Protein AF-A0A3B9HD92-F1 (afdb_monomer)

Structure (mmCIF, N/CA/C/O backbone):
data_AF-A0A3B9HD92-F1
#
_entry.id   AF-A0A3B9HD92-F1
#
loop_
_atom_site.group_PDB
_atom_site.id
_atom_site.type_symbol
_atom_site.label_atom_id
_atom_site.label_alt_id
_atom_site.label_comp_id
_atom_site.label_asym_id
_atom_site.label_entity_id
_atom_site.label_seq_id
_atom_site.pdbx_PDB_ins_code
_atom_site.Cartn_x
_atom_site.Cartn_y
_atom_site.Cartn_z
_atom_site.occupancy
_atom_site.B_iso_or_equiv
_atom_site.auth_seq_id
_atom_site.auth_comp_id
_atom_site.auth_asym_id
_atom_site.auth_atom_id
_atom_site.pdbx_PDB_model_num
ATOM 1 N N . MET A 1 1 ? -6.928 -0.756 13.600 1.00 91.38 1 MET A N 1
ATOM 2 C CA . MET A 1 1 ? -7.291 -2.175 13.434 1.00 91.38 1 MET A CA 1
ATOM 3 C C . MET A 1 1 ? -7.657 -2.433 11.989 1.00 91.38 1 MET A C 1
ATOM 5 O O . MET A 1 1 ? -8.225 -1.549 11.360 1.00 91.38 1 MET A O 1
ATOM 9 N N . ALA A 1 2 ? -7.333 -3.609 11.468 1.00 93.12 2 ALA A N 1
ATOM 10 C CA . ALA A 1 2 ? -7.773 -4.028 10.146 1.00 93.12 2 ALA A CA 1
ATOM 11 C C . ALA A 1 2 ? -8.496 -5.369 10.266 1.00 93.12 2 ALA A C 1
ATOM 13 O O . ALA A 1 2 ? -8.027 -6.243 10.993 1.00 93.12 2 ALA A O 1
ATOM 14 N N . VAL A 1 3 ? -9.649 -5.496 9.616 1.00 93.00 3 VAL A N 1
ATOM 15 C CA . VAL A 1 3 ? -10.561 -6.638 9.764 1.00 93.00 3 VAL A CA 1
ATOM 16 C C . VAL A 1 3 ? -10.902 -7.232 8.403 1.00 93.00 3 VAL A C 1
ATOM 18 O O . VAL A 1 3 ? -10.881 -6.531 7.396 1.00 93.00 3 VAL A O 1
ATOM 21 N N . GLU A 1 4 ? -11.232 -8.518 8.358 1.00 90.75 4 GLU A N 1
ATOM 22 C CA . GLU A 1 4 ? -11.713 -9.174 7.138 1.00 90.75 4 GLU A CA 1
ATOM 23 C C . GLU A 1 4 ? -13.220 -8.916 7.001 1.00 90.75 4 GLU A C 1
ATOM 25 O O . GLU A 1 4 ? -14.041 -9.710 7.443 1.00 90.75 4 GLU A O 1
ATOM 30 N N . VAL A 1 5 ? -13.601 -7.764 6.434 1.00 85.50 5 VAL A N 1
ATOM 31 C CA . VAL A 1 5 ? -14.983 -7.226 6.444 1.00 85.50 5 VAL A CA 1
ATOM 32 C C . VAL A 1 5 ? -16.032 -8.203 5.873 1.00 85.50 5 VAL A C 1
ATOM 34 O O . VAL A 1 5 ? -17.216 -8.101 6.192 1.00 85.50 5 VAL A O 1
ATOM 37 N N . GLY A 1 6 ? -15.623 -9.139 5.011 1.00 79.56 6 GLY A N 1
ATOM 38 C CA . GLY A 1 6 ? -16.487 -10.187 4.456 1.00 79.56 6 GLY A CA 1
ATOM 39 C C . GLY A 1 6 ? -16.830 -11.314 5.435 1.00 79.56 6 GLY A C 1
ATOM 40 O O . GLY A 1 6 ? -17.950 -11.818 5.391 1.00 79.56 6 GLY A O 1
ATOM 41 N N . ASP A 1 7 ? -15.904 -11.644 6.334 1.00 83.06 7 ASP A N 1
ATOM 42 C CA . ASP A 1 7 ? -15.935 -12.848 7.176 1.00 83.06 7 ASP A CA 1
ATOM 43 C C . ASP A 1 7 ? -15.976 -12.518 8.679 1.00 83.06 7 ASP A C 1
ATOM 45 O O . ASP A 1 7 ? -16.027 -13.402 9.534 1.00 83.06 7 ASP A O 1
ATOM 49 N N . PHE A 1 8 ? -15.961 -11.228 9.019 1.00 84.88 8 PHE A N 1
ATOM 50 C CA . PHE A 1 8 ? -15.863 -10.733 10.383 1.00 84.88 8 PHE A CA 1
ATOM 51 C C . PHE A 1 8 ? -17.189 -10.157 10.897 1.00 84.88 8 PHE A C 1
ATOM 53 O O . PHE A 1 8 ? -17.737 -9.212 10.329 1.00 84.88 8 PHE A O 1
ATOM 60 N N . SER A 1 9 ? -17.653 -10.670 12.040 1.00 85.75 9 SER A N 1
ATOM 61 C CA . SER A 1 9 ? -18.812 -10.152 12.776 1.00 85.75 9 SER A CA 1
ATOM 62 C C . SER A 1 9 ? -18.405 -9.806 14.216 1.00 85.75 9 SER A C 1
ATOM 64 O O . SER A 1 9 ? -18.307 -10.708 15.055 1.00 85.75 9 SER A O 1
ATOM 66 N N . PRO A 1 10 ? -18.171 -8.523 14.550 1.00 87.50 10 PRO A N 1
ATOM 67 C CA . PRO A 1 10 ? -17.795 -8.138 15.905 1.00 87.50 10 PRO A CA 1
ATOM 68 C C . PRO A 1 10 ? -18.963 -8.307 16.878 1.00 87.50 10 PRO A C 1
ATOM 70 O O . PRO A 1 10 ? -20.133 -8.147 16.526 1.00 87.50 10 PRO A O 1
ATOM 73 N N . TRP A 1 11 ? -18.651 -8.511 18.158 1.00 87.19 11 TRP A N 1
ATOM 74 C CA . TRP A 1 11 ? -19.638 -8.237 19.198 1.00 87.19 11 TRP A CA 1
ATOM 75 C C . TRP A 1 11 ? -19.956 -6.735 19.225 1.00 87.19 11 TRP A C 1
ATOM 77 O O . TRP A 1 11 ? -19.055 -5.901 19.213 1.00 87.19 11 TRP A O 1
ATOM 87 N N . THR A 1 12 ? -21.239 -6.383 19.267 1.00 90.50 12 THR A N 1
ATOM 88 C CA . THR A 1 12 ? -21.683 -4.989 19.199 1.00 90.50 12 THR A CA 1
ATOM 89 C C . THR A 1 12 ? -22.910 -4.734 20.072 1.00 90.50 12 THR A C 1
ATOM 91 O O . THR A 1 12 ? -23.637 -5.661 20.444 1.00 90.50 12 THR A O 1
ATOM 94 N N . ARG A 1 13 ? -23.148 -3.458 20.389 1.00 90.38 13 ARG A N 1
ATOM 95 C CA . ARG A 1 13 ? -24.348 -2.942 21.054 1.00 90.38 13 ARG A CA 1
ATOM 96 C C . ARG A 1 13 ? -24.880 -1.714 20.303 1.00 90.38 13 ARG A C 1
ATOM 98 O O . ARG A 1 13 ? -24.106 -1.045 19.622 1.00 90.38 13 ARG A O 1
ATOM 105 N N . PRO A 1 14 ? -26.166 -1.353 20.464 1.00 92.38 14 PRO A N 1
ATOM 106 C CA . PRO A 1 14 ? -26.743 -0.179 19.801 1.00 92.38 14 PRO A CA 1
ATOM 107 C C . PRO A 1 14 ? -26.051 1.158 20.116 1.00 92.38 14 PRO A C 1
ATOM 109 O O . PRO A 1 14 ? -26.192 2.103 19.353 1.00 92.38 14 PRO A O 1
ATOM 112 N N . ASP A 1 15 ? -25.321 1.255 21.228 1.00 91.81 15 ASP A N 1
ATOM 113 C CA . ASP A 1 15 ? -24.575 2.446 21.645 1.00 91.81 15 ASP A CA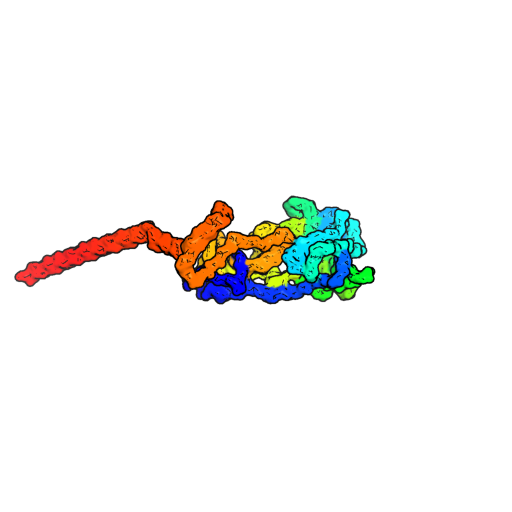 1
ATOM 114 C C . ASP A 1 15 ? -23.118 2.476 21.152 1.00 91.81 15 ASP A C 1
ATOM 116 O O . ASP A 1 15 ? -22.395 3.426 21.440 1.00 91.81 15 ASP A O 1
ATOM 120 N N . PHE A 1 16 ? -22.667 1.468 20.396 1.00 94.62 16 PHE A N 1
ATOM 121 C CA . PHE A 1 16 ? -21.302 1.436 19.849 1.00 94.62 16 PHE A CA 1
ATOM 122 C C . PHE A 1 16 ? -21.145 2.313 18.611 1.00 94.62 16 PHE A C 1
ATOM 124 O O . PHE A 1 16 ? -20.045 2.779 18.320 1.00 94.62 16 PHE A O 1
ATOM 131 N N . SER A 1 17 ? -22.229 2.553 17.880 1.00 94.38 17 SER A N 1
ATOM 132 C CA . SER A 1 17 ? -22.227 3.314 16.636 1.00 94.38 17 SER A CA 1
ATOM 133 C C . SER A 1 17 ? -23.624 3.849 16.333 1.00 94.38 17 SER A C 1
ATOM 135 O O . SER A 1 17 ? -24.625 3.291 16.769 1.00 94.38 17 SER A O 1
ATOM 137 N N . ARG A 1 18 ? -23.711 4.936 15.556 1.00 93.56 18 ARG A N 1
ATOM 138 C CA . ARG A 1 18 ? -25.006 5.549 15.191 1.00 93.56 18 ARG A CA 1
ATOM 139 C C . ARG A 1 18 ? -25.821 4.684 14.228 1.00 93.56 18 ARG A C 1
ATOM 141 O O . ARG A 1 18 ? -27.046 4.763 14.207 1.00 93.56 18 ARG A O 1
ATOM 148 N N . LYS A 1 19 ? -25.130 3.893 13.410 1.00 94.94 19 LYS A N 1
ATOM 149 C CA . LYS A 1 19 ? -25.694 2.905 12.484 1.00 94.94 19 LYS A CA 1
ATOM 150 C C . LYS A 1 19 ? -25.380 1.497 12.998 1.00 94.94 19 LYS A C 1
ATOM 152 O O . LYS A 1 19 ? -24.409 1.351 13.744 1.00 94.94 19 LYS A O 1
ATOM 157 N N . PRO A 1 20 ? -26.141 0.463 12.598 1.00 94.19 20 PRO A N 1
ATOM 158 C CA . PRO A 1 20 ? -25.778 -0.923 12.884 1.00 94.19 20 PRO A CA 1
ATOM 159 C C . PRO A 1 20 ? -24.341 -1.227 12.441 1.00 94.19 20 PRO A C 1
ATOM 161 O O . PRO A 1 20 ? -23.956 -0.854 11.333 1.00 94.19 20 PRO A O 1
ATOM 164 N N . MET A 1 21 ? -23.561 -1.899 13.296 1.00 93.38 21 MET A N 1
ATOM 165 C CA . MET A 1 21 ? -22.131 -2.146 13.054 1.00 93.38 21 MET A CA 1
ATOM 166 C C . MET A 1 21 ? -21.877 -2.861 11.723 1.00 93.38 21 MET A C 1
ATOM 168 O O . MET A 1 21 ? -20.954 -2.487 11.012 1.00 93.38 21 MET A O 1
ATOM 172 N N . ASP A 1 22 ? -22.733 -3.807 11.335 1.00 91.38 22 ASP A N 1
ATOM 173 C CA . ASP A 1 22 ? -22.616 -4.516 10.056 1.00 91.38 22 ASP A CA 1
ATOM 174 C C . ASP A 1 22 ? -22.724 -3.561 8.859 1.00 91.38 22 ASP A C 1
ATOM 176 O O . ASP A 1 22 ? -21.939 -3.639 7.918 1.00 91.38 22 ASP A O 1
ATOM 180 N N . THR A 1 23 ? -23.659 -2.606 8.906 1.00 92.44 23 THR A N 1
ATOM 181 C CA . THR A 1 23 ? -23.801 -1.569 7.874 1.00 92.44 23 THR A CA 1
ATOM 182 C C . THR A 1 23 ? -22.591 -0.639 7.860 1.00 92.44 23 THR A C 1
ATOM 184 O O . THR A 1 23 ? -22.111 -0.272 6.790 1.00 92.44 23 THR A O 1
ATOM 187 N N . THR A 1 24 ? -22.080 -0.276 9.038 1.00 94.06 24 THR A N 1
ATOM 188 C CA . THR A 1 24 ? -20.884 0.560 9.190 1.00 94.06 24 THR A CA 1
ATOM 189 C C . THR A 1 24 ? -19.663 -0.141 8.590 1.00 94.06 24 THR A C 1
ATOM 191 O O . THR A 1 24 ? -18.988 0.433 7.741 1.00 94.06 24 THR A O 1
ATOM 194 N N . LEU A 1 25 ? -19.425 -1.414 8.921 1.00 94.12 25 LEU A N 1
ATOM 195 C CA . LEU A 1 25 ? -18.325 -2.211 8.373 1.00 94.12 25 LEU A CA 1
ATOM 196 C C . LEU A 1 25 ? -18.437 -2.413 6.862 1.00 94.12 25 LEU A C 1
ATOM 198 O O . LEU A 1 25 ? -17.425 -2.345 6.174 1.00 94.12 25 LEU A O 1
ATOM 202 N N . GLN A 1 26 ? -19.642 -2.573 6.310 1.00 92.31 26 GLN A N 1
ATOM 203 C CA . GLN A 1 26 ? -19.823 -2.683 4.858 1.00 92.31 26 GLN A CA 1
ATOM 204 C C . GLN A 1 26 ? -19.292 -1.469 4.076 1.00 92.31 26 GLN A C 1
ATOM 206 O O . GLN A 1 26 ? -18.939 -1.622 2.909 1.00 92.31 26 GLN A O 1
ATOM 211 N N . THR A 1 27 ? -19.163 -0.290 4.696 1.00 93.50 27 THR A N 1
ATOM 212 C CA . THR A 1 27 ? -18.557 0.892 4.047 1.00 93.50 27 THR A CA 1
ATOM 213 C C . THR A 1 27 ? -17.057 0.733 3.763 1.00 93.50 27 THR A C 1
ATOM 215 O O . THR A 1 27 ? -16.530 1.392 2.860 1.00 93.50 27 THR A O 1
ATOM 218 N N . LEU A 1 28 ? -16.387 -0.163 4.499 1.00 94.50 28 LEU A N 1
ATOM 219 C CA . LEU A 1 28 ? -14.978 -0.516 4.321 1.00 94.50 28 LEU A CA 1
ATOM 220 C C . LEU A 1 28 ? -14.749 -1.535 3.220 1.00 94.50 28 LEU A C 1
ATOM 222 O O . LEU A 1 28 ? -13.593 -1.711 2.842 1.00 94.50 28 LEU A O 1
ATOM 226 N N . ARG A 1 29 ? -15.804 -2.208 2.728 1.00 87.38 29 ARG A N 1
ATOM 227 C CA . ARG A 1 29 ? -15.641 -3.195 1.662 1.00 87.38 29 ARG A CA 1
ATOM 228 C C . ARG A 1 29 ? -14.899 -2.531 0.510 1.00 87.38 29 ARG A C 1
ATOM 230 O O . ARG A 1 29 ? -15.388 -1.519 -0.013 1.00 87.38 29 ARG A O 1
ATOM 237 N N . PRO A 1 30 ? -13.717 -3.048 0.157 1.00 74.81 30 PRO A N 1
ATOM 238 C CA . PRO A 1 30 ? -13.030 -2.519 -0.991 1.00 74.81 30 PRO A CA 1
ATOM 239 C C . PRO A 1 30 ? -13.857 -2.830 -2.248 1.00 74.81 30 PRO A C 1
ATOM 241 O O . PRO A 1 30 ? -14.703 -3.730 -2.242 1.00 74.81 30 PRO A O 1
ATOM 244 N N . GLY A 1 31 ? -13.648 -2.051 -3.310 1.00 70.88 31 GLY A N 1
ATOM 245 C CA . GLY A 1 31 ? -14.128 -2.446 -4.636 1.00 70.88 31 GLY A CA 1
ATOM 246 C C . GLY A 1 31 ? -13.473 -3.757 -5.080 1.00 70.88 31 GLY A C 1
ATOM 247 O O . GLY A 1 31 ? -12.584 -4.277 -4.399 1.00 70.88 31 GLY A O 1
ATOM 248 N N . GLU A 1 32 ? -13.907 -4.297 -6.217 1.00 69.69 32 GLU A N 1
ATOM 249 C CA . GLU A 1 32 ? -13.122 -5.352 -6.861 1.00 69.69 32 GLU A CA 1
ATOM 250 C C . GLU A 1 32 ? -11.744 -4.795 -7.266 1.00 69.69 32 GLU A C 1
ATOM 252 O O . GLU A 1 32 ? -11.643 -3.597 -7.538 1.00 69.69 32 GLU A O 1
ATOM 257 N N . PRO A 1 33 ? -10.688 -5.632 -7.269 1.00 68.75 33 PRO A N 1
ATOM 258 C CA . PRO A 1 33 ? -9.393 -5.281 -7.835 1.00 68.75 33 PRO A CA 1
ATOM 259 C C . PRO A 1 33 ? -9.523 -4.718 -9.251 1.00 68.75 33 PRO A C 1
ATOM 261 O O . PRO A 1 33 ? -9.790 -5.472 -10.187 1.00 68.75 33 PRO A O 1
ATOM 264 N N . ASP A 1 34 ? -9.311 -3.415 -9.411 1.00 64.12 34 ASP A N 1
ATOM 265 C CA . ASP A 1 34 ? -9.264 -2.776 -10.727 1.00 64.12 34 ASP A CA 1
ATOM 266 C C . ASP A 1 34 ? -7.835 -2.855 -11.312 1.00 64.12 34 ASP A C 1
ATOM 268 O O . ASP A 1 34 ? -6.841 -2.872 -10.582 1.00 64.12 34 ASP A O 1
ATOM 272 N N . ASP A 1 35 ? -7.738 -2.914 -12.645 1.00 72.19 35 ASP A N 1
ATOM 273 C CA . ASP A 1 35 ? -6.523 -2.645 -13.436 1.00 72.19 35 ASP A CA 1
ATOM 274 C C . ASP A 1 35 ? -5.246 -3.435 -13.060 1.00 72.19 35 ASP A C 1
ATOM 276 O O . ASP A 1 35 ? -4.152 -2.887 -12.902 1.00 72.19 35 ASP A O 1
ATOM 280 N N . LEU A 1 36 ? -5.352 -4.768 -12.976 1.00 85.69 36 LEU A N 1
ATOM 281 C CA . LEU A 1 36 ? -4.179 -5.639 -12.824 1.00 85.69 36 LEU A CA 1
ATOM 282 C C . LEU A 1 36 ? -3.342 -5.699 -14.112 1.00 85.69 36 LEU A C 1
ATOM 284 O O . LEU A 1 36 ? -3.823 -6.133 -15.159 1.00 85.69 36 LEU A O 1
ATOM 288 N N . ILE A 1 37 ? -2.048 -5.385 -14.009 1.00 92.88 37 ILE A N 1
ATOM 289 C CA . ILE A 1 37 ? -1.089 -5.562 -15.110 1.00 92.88 37 ILE A CA 1
ATOM 290 C C . ILE A 1 37 ? -0.356 -6.890 -14.935 1.00 92.88 37 ILE A C 1
ATOM 292 O O . ILE A 1 37 ? 0.533 -7.024 -14.087 1.00 92.88 37 ILE A O 1
ATOM 296 N N . LEU A 1 38 ? -0.749 -7.878 -15.741 1.00 94.75 38 LEU A N 1
ATOM 297 C CA . LEU A 1 38 ? -0.185 -9.225 -15.725 1.00 94.75 38 LEU A CA 1
ATOM 298 C C . LEU A 1 38 ? 0.971 -9.360 -16.717 1.00 94.75 38 LEU A C 1
ATOM 300 O O . LEU A 1 38 ? 0.919 -8.862 -17.841 1.00 94.75 38 LEU A O 1
ATOM 304 N N . LEU A 1 39 ? 2.004 -10.095 -16.315 1.00 95.12 39 LEU A N 1
ATOM 305 C CA . LEU A 1 39 ? 3.069 -10.495 -17.227 1.00 95.12 39 LEU A CA 1
ATOM 306 C C . LEU A 1 39 ? 2.581 -11.662 -18.104 1.00 95.12 39 LEU A C 1
ATOM 308 O O . LEU A 1 39 ? 1.828 -12.514 -17.624 1.00 95.12 39 LEU A O 1
ATOM 312 N N . PRO A 1 40 ? 3.048 -11.774 -19.361 1.00 94.94 40 PRO A N 1
ATOM 313 C CA . PRO A 1 40 ? 2.756 -12.925 -20.196 1.00 94.94 40 PRO A CA 1
ATOM 314 C C . PRO A 1 40 ? 3.320 -14.203 -19.575 1.00 94.94 40 PRO A C 1
ATOM 316 O O . PRO A 1 40 ? 4.437 -14.212 -19.047 1.00 94.94 40 PRO A O 1
ATOM 319 N N . GLU A 1 41 ? 2.585 -15.305 -19.722 1.00 90.81 41 GLU A N 1
ATOM 320 C CA . GLU A 1 41 ? 3.113 -16.629 -19.396 1.00 90.81 41 GLU A CA 1
ATOM 321 C C . GLU A 1 41 ? 4.409 -16.894 -20.175 1.00 90.81 41 GLU A C 1
ATOM 323 O O . GLU A 1 41 ? 4.541 -16.505 -21.345 1.00 90.81 41 GLU A O 1
ATOM 328 N N . ASP A 1 42 ? 5.346 -17.553 -19.492 1.00 89.25 42 ASP A N 1
ATOM 329 C CA . ASP A 1 42 ? 6.683 -17.918 -19.973 1.00 89.25 42 ASP A CA 1
ATOM 330 C C . ASP A 1 42 ? 7.619 -16.747 -20.316 1.00 89.25 42 ASP A C 1
ATOM 332 O O . ASP A 1 42 ? 8.660 -16.945 -20.948 1.00 89.25 42 ASP A O 1
ATOM 336 N N . ALA A 1 43 ? 7.310 -15.529 -19.854 1.00 95.38 43 ALA A N 1
ATOM 337 C CA . ALA A 1 43 ? 8.242 -14.410 -19.941 1.00 95.38 43 ALA A CA 1
ATOM 338 C C . ALA A 1 43 ? 9.588 -14.740 -19.264 1.00 95.38 43 ALA A C 1
ATOM 340 O O . ALA A 1 43 ? 9.645 -15.250 -18.140 1.00 95.38 43 ALA A O 1
ATOM 341 N N . THR A 1 44 ? 10.693 -14.432 -19.945 1.00 95.19 44 THR A N 1
ATOM 342 C CA . THR A 1 44 ? 12.054 -14.732 -19.474 1.00 95.19 44 THR A CA 1
ATOM 343 C C . THR A 1 44 ? 12.706 -13.550 -18.768 1.00 95.19 44 THR A C 1
ATOM 345 O O . THR A 1 44 ? 13.482 -13.744 -17.829 1.00 95.19 44 THR A O 1
ATOM 348 N N . GLU A 1 45 ? 12.371 -12.330 -19.179 1.00 96.81 45 GLU A N 1
ATOM 349 C CA . GLU A 1 45 ? 12.853 -11.079 -18.597 1.00 96.81 45 GLU A CA 1
ATOM 350 C C . GLU A 1 45 ? 11.702 -10.088 -18.436 1.00 96.81 45 GLU A C 1
ATOM 352 O O . GLU A 1 45 ? 10.685 -10.179 -19.121 1.00 96.81 45 GLU A O 1
ATOM 357 N N . ILE A 1 46 ? 11.892 -9.116 -17.550 1.00 96.94 46 ILE A N 1
ATOM 358 C CA . ILE A 1 46 ? 11.032 -7.942 -17.420 1.00 96.94 46 ILE A CA 1
ATOM 359 C C . ILE A 1 46 ? 11.891 -6.686 -17.367 1.00 96.94 46 ILE A C 1
ATOM 361 O O . ILE A 1 46 ? 13.001 -6.693 -16.818 1.00 96.94 46 ILE A O 1
ATOM 365 N N . GLY A 1 47 ? 11.385 -5.609 -17.949 1.00 96.19 47 GLY A N 1
ATOM 366 C CA . GLY A 1 47 ? 12.101 -4.357 -18.053 1.00 96.19 47 GLY A CA 1
ATOM 367 C C . GLY A 1 47 ? 11.207 -3.163 -18.322 1.00 96.19 47 GLY A C 1
ATOM 368 O O . GLY A 1 47 ? 9.990 -3.279 -18.406 1.00 96.19 47 GLY A O 1
ATOM 369 N N . MET A 1 48 ? 11.841 -2.002 -18.429 1.00 96.25 48 MET A N 1
ATOM 370 C CA . MET A 1 48 ? 11.195 -0.763 -18.853 1.00 96.25 48 MET A CA 1
ATOM 371 C C . MET A 1 48 ? 12.203 0.140 -19.565 1.00 96.25 48 MET A C 1
ATOM 373 O O . MET A 1 48 ? 13.426 -0.014 -19.390 1.00 96.25 48 MET A O 1
ATOM 377 N N . TYR A 1 49 ? 11.703 1.111 -20.323 1.00 95.88 49 TYR A N 1
ATOM 378 C CA . TYR A 1 49 ? 12.515 2.201 -20.841 1.00 95.88 49 TYR A CA 1
ATOM 379 C C . TYR A 1 49 ? 12.497 3.371 -19.866 1.00 95.88 49 TYR A C 1
ATOM 381 O O . TYR A 1 49 ? 11.460 3.771 -19.349 1.00 95.88 49 TYR A O 1
ATOM 389 N N . THR A 1 50 ? 13.676 3.930 -19.594 1.00 95.50 50 THR A N 1
ATOM 390 C CA . THR A 1 50 ? 13.803 5.109 -18.725 1.00 95.50 50 THR A CA 1
ATOM 391 C C . THR A 1 50 ? 14.769 6.129 -19.292 1.00 95.50 50 THR A C 1
ATOM 393 O O . THR A 1 50 ? 15.803 5.765 -19.862 1.00 95.50 50 THR A O 1
ATOM 396 N N . LYS A 1 51 ? 14.463 7.407 -19.072 1.00 95.44 51 LYS A N 1
ATOM 397 C CA . LYS A 1 51 ? 15.326 8.545 -19.382 1.00 95.44 51 LYS A CA 1
ATOM 398 C C . LYS A 1 51 ? 15.369 9.510 -18.187 1.00 95.44 51 LYS A C 1
ATOM 400 O O . LYS A 1 51 ? 14.462 10.317 -17.997 1.00 95.44 51 LYS A O 1
ATOM 405 N N . PRO A 1 52 ? 16.409 9.418 -17.346 1.00 94.31 52 PRO A N 1
ATOM 406 C CA . PRO A 1 52 ? 16.648 10.366 -16.262 1.00 94.31 52 PRO A CA 1
ATOM 407 C C . PRO A 1 52 ? 16.890 11.782 -16.801 1.00 94.31 52 PRO A C 1
ATOM 409 O O . PRO A 1 52 ? 17.647 11.954 -17.754 1.00 94.31 52 PRO A O 1
ATOM 412 N N . MET A 1 53 ? 16.326 12.805 -16.158 1.00 94.81 53 MET A N 1
ATOM 413 C CA . MET A 1 53 ? 16.562 14.210 -16.530 1.00 94.81 53 MET A CA 1
ATOM 414 C C . MET A 1 53 ? 17.783 14.836 -15.840 1.00 94.81 53 MET A C 1
ATOM 416 O O . MET A 1 53 ? 18.052 16.028 -15.979 1.00 94.81 53 MET A O 1
ATOM 420 N N . GLY A 1 54 ? 18.558 14.022 -15.127 1.00 91.12 54 GLY A N 1
ATOM 421 C CA . GLY A 1 54 ? 19.806 14.393 -14.478 1.00 91.12 54 GLY A CA 1
ATOM 422 C C . GLY A 1 54 ? 20.664 13.164 -14.187 1.00 91.12 54 GLY A C 1
ATOM 423 O O . GLY A 1 54 ? 20.277 12.028 -14.459 1.00 91.12 54 GLY A O 1
ATOM 424 N N . ALA A 1 55 ? 21.852 13.389 -13.628 1.00 89.56 55 ALA A N 1
ATOM 425 C CA . ALA A 1 55 ? 22.705 12.305 -13.158 1.00 89.56 55 ALA A CA 1
ATOM 426 C C . ALA A 1 55 ? 22.337 11.947 -11.712 1.00 89.56 55 ALA A C 1
ATOM 428 O O . ALA A 1 55 ? 22.630 12.701 -10.786 1.00 89.56 55 ALA A O 1
ATOM 429 N N . TYR A 1 56 ? 21.747 10.770 -11.518 1.00 91.06 56 TYR A N 1
ATOM 430 C CA . TYR A 1 56 ? 21.355 10.230 -10.218 1.00 91.06 56 TYR A CA 1
ATOM 431 C C . TYR A 1 56 ? 22.135 8.936 -9.915 1.00 91.06 56 TYR A C 1
ATOM 433 O O . TYR A 1 56 ? 21.607 7.827 -10.034 1.00 91.06 56 TYR A O 1
ATOM 441 N N . PRO A 1 57 ? 23.428 9.031 -9.544 1.00 88.12 57 PRO A N 1
ATOM 442 C CA . PRO A 1 57 ? 24.305 7.866 -9.397 1.00 88.12 57 PRO A CA 1
ATOM 443 C C . PRO A 1 57 ? 23.931 6.943 -8.229 1.00 88.12 57 PRO A C 1
ATOM 445 O O . PRO A 1 57 ? 24.386 5.802 -8.207 1.00 88.12 57 PRO A O 1
ATOM 448 N N . LEU A 1 58 ? 23.138 7.431 -7.272 1.00 88.56 58 LEU A N 1
ATOM 449 C CA . LEU A 1 58 ? 22.689 6.679 -6.098 1.00 88.56 58 LEU A CA 1
ATOM 450 C C . LEU A 1 58 ? 21.249 6.165 -6.226 1.00 88.56 58 LEU A C 1
ATOM 452 O O . LEU A 1 58 ? 20.837 5.333 -5.424 1.00 88.56 58 LEU A O 1
ATOM 456 N N . ILE A 1 59 ? 20.498 6.609 -7.239 1.00 91.06 59 ILE A N 1
ATOM 457 C CA . ILE A 1 59 ? 19.122 6.163 -7.455 1.00 91.06 59 ILE A CA 1
ATOM 458 C C . ILE A 1 59 ? 19.118 4.840 -8.220 1.00 91.06 59 ILE A C 1
ATOM 460 O O . ILE A 1 59 ? 19.737 4.712 -9.278 1.00 91.06 59 ILE A O 1
ATOM 464 N N . SER A 1 60 ? 18.381 3.867 -7.693 1.00 92.25 60 SER A N 1
ATOM 465 C CA . SER A 1 60 ? 18.031 2.620 -8.375 1.00 92.25 60 SER A CA 1
ATOM 466 C C . SER A 1 60 ? 16.541 2.596 -8.683 1.00 92.25 60 SER A C 1
ATOM 468 O O . SER A 1 60 ? 15.741 2.990 -7.838 1.00 92.25 60 SER A O 1
ATOM 470 N N . ILE A 1 61 ? 16.168 2.080 -9.855 1.00 94.31 61 ILE A N 1
ATOM 471 C CA . ILE A 1 61 ? 14.766 1.820 -10.190 1.00 94.31 61 ILE A CA 1
ATOM 472 C C . ILE A 1 61 ? 14.427 0.403 -9.740 1.00 94.31 61 ILE A C 1
ATOM 474 O O . ILE A 1 61 ? 15.148 -0.549 -10.049 1.00 94.31 61 ILE A O 1
ATOM 478 N N . TRP A 1 62 ? 13.346 0.257 -8.994 1.00 95.62 62 TRP A N 1
ATOM 479 C CA . TRP A 1 62 ? 12.809 -1.006 -8.520 1.00 95.62 62 TRP A CA 1
ATOM 480 C C . TRP A 1 62 ? 11.441 -1.231 -9.147 1.00 95.62 62 TRP A C 1
ATOM 482 O O . TRP A 1 62 ? 10.572 -0.371 -9.089 1.00 95.62 62 TRP A O 1
ATOM 492 N N . LEU A 1 63 ? 11.249 -2.408 -9.723 1.00 96.06 63 LEU A N 1
ATOM 493 C CA . LEU A 1 63 ? 9.950 -2.892 -10.152 1.00 96.06 63 LEU A CA 1
ATOM 494 C C . LEU A 1 63 ? 9.506 -3.970 -9.166 1.00 96.06 63 LEU A C 1
ATOM 496 O O . LEU A 1 63 ? 10.225 -4.952 -8.958 1.00 96.06 63 LEU A O 1
ATOM 500 N N . ILE A 1 64 ? 8.363 -3.764 -8.521 1.00 96.25 64 ILE A N 1
ATOM 501 C CA . ILE A 1 64 ? 7.804 -4.715 -7.564 1.00 96.25 64 ILE A CA 1
ATOM 502 C C . ILE A 1 64 ? 6.828 -5.618 -8.303 1.00 96.25 64 ILE A C 1
ATOM 504 O O . ILE A 1 64 ? 5.855 -5.142 -8.886 1.00 96.25 64 ILE A O 1
ATOM 508 N N . VAL A 1 65 ? 7.107 -6.918 -8.268 1.00 95.69 65 VAL A N 1
ATOM 509 C CA . VAL A 1 65 ? 6.278 -7.957 -8.885 1.00 95.69 65 VAL A CA 1
ATOM 510 C C . VAL A 1 65 ? 5.766 -8.887 -7.795 1.00 95.69 65 VAL A C 1
ATOM 512 O O . VAL A 1 65 ? 6.543 -9.304 -6.933 1.00 95.69 65 VAL A O 1
ATOM 515 N N . GLU A 1 66 ? 4.477 -9.201 -7.834 1.00 94.56 66 GLU A N 1
ATOM 516 C CA . GLU A 1 66 ? 3.826 -10.171 -6.952 1.00 94.56 66 GLU A CA 1
ATOM 517 C C . GLU A 1 66 ? 3.469 -11.434 -7.737 1.00 94.56 66 GLU A C 1
ATOM 519 O O . GLU A 1 66 ? 3.037 -11.359 -8.888 1.00 94.56 66 GLU A O 1
ATOM 524 N N . ASP A 1 67 ? 3.692 -12.588 -7.118 1.00 94.94 67 ASP A N 1
ATOM 525 C CA . ASP A 1 67 ? 3.343 -13.894 -7.667 1.00 94.94 67 ASP A CA 1
ATOM 526 C C . ASP A 1 67 ? 1.970 -14.381 -7.171 1.00 94.94 67 ASP A C 1
ATOM 528 O O . ASP A 1 67 ? 1.364 -13.781 -6.283 1.00 94.94 67 ASP A O 1
ATOM 532 N N . ALA A 1 68 ? 1.475 -15.493 -7.713 1.00 93.31 68 ALA A N 1
ATOM 533 C CA . ALA A 1 68 ? 0.149 -16.019 -7.377 1.00 93.31 68 ALA A CA 1
ATOM 534 C C . ALA A 1 68 ? -0.039 -16.411 -5.898 1.00 93.31 68 ALA A C 1
ATOM 536 O O . ALA A 1 68 ? -1.171 -16.550 -5.440 1.00 93.31 68 ALA A O 1
ATOM 537 N N . ASN A 1 69 ? 1.049 -16.590 -5.140 1.00 92.44 69 ASN A N 1
ATOM 538 C CA . ASN A 1 69 ? 1.006 -16.885 -3.707 1.00 92.44 69 ASN A CA 1
ATOM 539 C C . ASN A 1 69 ? 1.115 -15.617 -2.840 1.00 92.44 69 ASN A C 1
ATOM 541 O O . ASN A 1 69 ? 1.213 -15.718 -1.615 1.00 92.44 69 ASN A O 1
ATOM 545 N N . GLY A 1 70 ? 1.149 -14.429 -3.451 1.00 89.88 70 GLY A N 1
ATOM 546 C CA . GLY A 1 70 ? 1.356 -13.157 -2.762 1.00 89.88 70 GLY A CA 1
ATOM 547 C C . GLY A 1 70 ? 2.816 -12.893 -2.380 1.00 89.88 70 GLY A C 1
ATOM 548 O O . GLY A 1 70 ? 3.093 -11.995 -1.578 1.00 89.88 70 GLY A O 1
ATOM 549 N N . TYR A 1 71 ? 3.776 -13.667 -2.904 1.00 92.56 71 TYR A N 1
ATOM 550 C CA . TYR A 1 71 ? 5.191 -13.386 -2.689 1.00 92.56 71 TYR A CA 1
ATOM 551 C C . TYR A 1 71 ? 5.635 -12.231 -3.586 1.00 92.56 71 TYR A C 1
ATOM 553 O O . TYR A 1 71 ? 5.487 -12.269 -4.806 1.00 92.56 71 TYR A O 1
ATOM 561 N N . ARG A 1 72 ? 6.233 -11.206 -2.970 1.00 94.00 72 ARG A N 1
ATOM 562 C CA . ARG A 1 72 ? 6.689 -9.997 -3.661 1.00 94.00 72 ARG A CA 1
ATOM 563 C C . ARG A 1 72 ? 8.194 -9.998 -3.832 1.00 94.00 72 ARG A C 1
ATOM 565 O O . ARG A 1 72 ? 8.947 -10.149 -2.866 1.00 94.00 72 ARG A O 1
ATOM 572 N N . GLN A 1 73 ? 8.634 -9.756 -5.058 1.00 94.62 73 GLN A N 1
ATOM 573 C CA . GLN A 1 73 ? 10.038 -9.626 -5.407 1.00 94.62 73 GLN A CA 1
ATOM 574 C C . GLN A 1 73 ? 10.359 -8.198 -5.856 1.00 94.62 73 GLN A C 1
ATOM 576 O O . GLN A 1 73 ? 9.671 -7.618 -6.691 1.00 94.62 73 GLN A O 1
ATOM 581 N N . ILE A 1 74 ? 11.469 -7.665 -5.338 1.00 95.31 74 ILE A N 1
ATOM 582 C CA . ILE A 1 74 ? 12.081 -6.427 -5.827 1.00 95.31 74 ILE A CA 1
ATOM 583 C C . ILE A 1 74 ? 12.967 -6.770 -7.029 1.00 95.31 74 ILE A C 1
ATOM 585 O O . ILE A 1 74 ? 13.965 -7.484 -6.887 1.00 95.31 74 ILE A O 1
ATOM 589 N N . ILE A 1 75 ? 12.631 -6.246 -8.205 1.00 94.75 75 ILE A N 1
ATOM 590 C CA . ILE A 1 75 ? 13.448 -6.342 -9.416 1.00 94.75 75 ILE A CA 1
ATOM 591 C C . ILE A 1 75 ? 14.183 -5.016 -9.606 1.00 94.75 75 ILE A C 1
ATOM 593 O O . ILE A 1 75 ? 13.598 -4.002 -9.967 1.00 94.75 75 ILE A O 1
ATOM 597 N N . THR A 1 76 ? 15.490 -5.005 -9.343 1.00 93.88 76 THR A N 1
ATOM 598 C CA . THR A 1 76 ? 16.311 -3.794 -9.481 1.00 93.88 76 THR A CA 1
ATOM 599 C C . THR A 1 76 ? 16.772 -3.591 -10.924 1.00 93.88 76 THR A C 1
ATOM 601 O O . THR A 1 76 ? 17.676 -4.285 -11.398 1.00 93.88 76 THR A O 1
ATOM 604 N N . LEU A 1 77 ? 16.206 -2.589 -11.590 1.00 89.19 77 LEU A N 1
ATOM 605 C CA . LEU A 1 77 ? 16.572 -2.142 -12.927 1.00 89.19 77 LEU A CA 1
ATOM 606 C C . LEU A 1 77 ? 17.665 -1.063 -12.832 1.00 89.19 77 LEU A C 1
ATOM 608 O O . LEU A 1 77 ? 17.412 0.098 -12.526 1.00 89.19 77 LEU A O 1
ATOM 612 N N . GLY A 1 78 ? 18.915 -1.445 -13.109 1.00 71.19 78 GLY A N 1
ATOM 613 C CA . GLY A 1 78 ? 20.058 -0.519 -13.120 1.00 71.19 78 GLY A CA 1
ATOM 614 C C . GLY A 1 78 ? 20.820 -0.426 -11.794 1.00 71.19 78 GLY A C 1
ATOM 615 O O . GLY A 1 78 ? 20.745 0.570 -11.086 1.00 71.19 78 GLY A O 1
ATOM 616 N N . ARG A 1 79 ? 21.651 -1.437 -11.504 1.00 69.69 79 ARG A N 1
ATOM 617 C CA . ARG A 1 79 ? 22.475 -1.526 -10.278 1.00 69.69 79 ARG A CA 1
ATOM 618 C C . ARG A 1 79 ? 23.603 -0.487 -10.163 1.00 69.69 79 ARG A C 1
ATOM 620 O O . ARG A 1 79 ? 24.235 -0.400 -9.119 1.00 69.69 79 ARG A O 1
ATOM 627 N N . SER A 1 80 ? 23.893 0.259 -11.228 1.00 69.81 80 SER A N 1
ATOM 628 C CA . SER A 1 80 ? 25.028 1.198 -11.309 1.00 69.81 80 SER A CA 1
ATOM 629 C C . SER A 1 80 ? 24.611 2.674 -11.257 1.00 69.81 80 SER A C 1
ATOM 631 O O . SER A 1 80 ? 25.404 3.552 -11.610 1.00 69.81 80 SER A O 1
ATOM 633 N N . GLY A 1 81 ? 23.370 2.938 -10.839 1.00 77.12 81 GLY A N 1
ATOM 634 C CA . GLY A 1 81 ? 22.785 4.271 -10.822 1.00 77.12 81 GLY A CA 1
ATOM 635 C C . GLY A 1 81 ? 22.338 4.763 -12.200 1.00 77.12 81 GLY A C 1
ATOM 636 O O . GLY A 1 81 ? 22.599 4.151 -13.244 1.00 77.12 81 GLY A O 1
ATOM 637 N N . LEU A 1 82 ? 21.668 5.911 -12.203 1.00 85.50 82 LEU A N 1
ATOM 638 C CA . LEU A 1 82 ? 21.136 6.571 -13.390 1.00 85.50 82 LEU A CA 1
ATOM 639 C C . LEU A 1 82 ? 22.112 7.660 -13.855 1.00 85.50 82 LEU A C 1
ATOM 641 O O . LEU A 1 82 ? 22.079 8.790 -13.386 1.00 85.50 82 LEU A O 1
ATOM 645 N N . ARG A 1 83 ? 23.052 7.304 -14.735 1.00 83.06 83 ARG A N 1
ATOM 646 C CA . ARG A 1 83 ? 24.196 8.169 -15.108 1.00 83.06 83 ARG A CA 1
ATOM 647 C C . ARG A 1 83 ? 24.087 8.853 -16.471 1.00 83.06 83 ARG A C 1
ATOM 649 O O . ARG A 1 83 ? 24.975 9.613 -16.839 1.00 83.06 83 ARG A O 1
ATOM 656 N N . THR A 1 84 ? 23.053 8.532 -17.231 1.00 82.19 84 THR A N 1
ATOM 657 C CA . THR A 1 84 ? 22.861 8.965 -18.618 1.00 82.19 84 THR A CA 1
ATOM 658 C C . THR A 1 84 ? 21.524 9.678 -18.721 1.00 82.19 84 THR A C 1
ATOM 660 O O . THR A 1 84 ? 20.559 9.229 -18.106 1.00 82.19 84 THR A O 1
ATOM 663 N N . SER A 1 85 ? 21.489 10.754 -19.507 1.00 84.62 85 SER A N 1
ATOM 664 C CA . SER A 1 85 ? 20.273 11.484 -19.871 1.00 84.62 85 SER A CA 1
ATOM 665 C C . SER A 1 85 ? 19.602 10.946 -21.136 1.00 84.62 85 SER A C 1
ATOM 667 O O . SER A 1 85 ? 18.686 11.577 -21.649 1.00 84.62 85 SER A O 1
ATOM 669 N N . GLU A 1 86 ? 20.066 9.812 -21.665 1.00 90.69 86 GLU A N 1
ATOM 670 C CA . GLU A 1 86 ? 19.501 9.141 -22.835 1.00 90.69 86 GLU A CA 1
ATOM 671 C C . GLU A 1 86 ? 18.547 8.015 -22.436 1.00 90.69 86 GLU A C 1
ATOM 673 O O . GLU A 1 86 ? 18.690 7.390 -21.376 1.00 90.69 86 GLU A O 1
ATOM 678 N N . TRP A 1 87 ? 17.603 7.719 -23.332 1.00 94.00 87 TRP A N 1
ATOM 679 C CA . TRP A 1 87 ? 16.725 6.563 -23.202 1.00 94.00 87 TRP A CA 1
ATOM 680 C C . TRP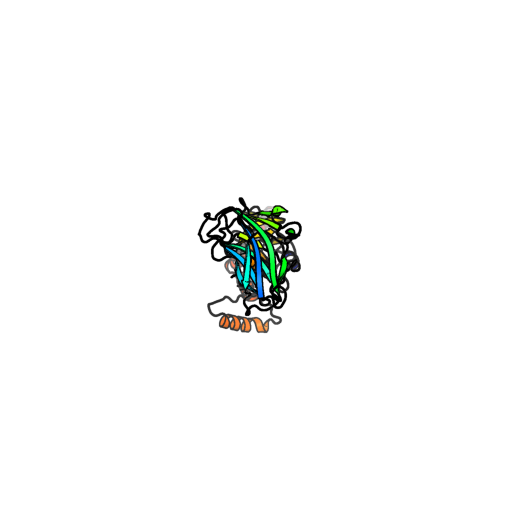 A 1 87 ? 17.537 5.280 -23.069 1.00 94.00 87 TRP A C 1
ATOM 682 O O . TRP A 1 87 ? 18.408 4.974 -23.882 1.00 94.00 87 TRP A O 1
ATOM 692 N N . THR A 1 88 ? 17.243 4.520 -22.020 1.00 93.38 88 THR A N 1
ATOM 693 C CA . THR A 1 88 ? 17.922 3.264 -21.722 1.00 93.38 88 THR A CA 1
ATOM 694 C C . THR A 1 88 ? 16.898 2.152 -21.550 1.00 93.38 88 THR A C 1
ATOM 696 O O . THR A 1 88 ? 16.058 2.222 -20.652 1.00 93.38 88 THR A O 1
ATOM 699 N N . ARG A 1 89 ? 17.028 1.092 -22.355 1.00 94.12 89 ARG A N 1
ATOM 700 C CA . ARG A 1 89 ? 16.331 -0.181 -22.136 1.00 94.12 89 ARG A CA 1
ATOM 701 C C . ARG A 1 89 ? 16.963 -0.900 -20.946 1.00 94.12 89 ARG A C 1
ATOM 703 O O . ARG A 1 89 ? 18.155 -1.213 -20.979 1.00 94.12 89 ARG A O 1
ATOM 710 N N . ARG A 1 90 ? 16.190 -1.178 -19.895 1.00 91.75 90 ARG A N 1
ATOM 711 C CA . ARG A 1 90 ? 16.666 -1.903 -18.705 1.00 91.75 90 ARG A CA 1
ATOM 712 C C . ARG A 1 90 ? 15.823 -3.150 -18.512 1.00 91.75 90 ARG A C 1
ATOM 714 O O . ARG A 1 90 ? 14.650 -3.016 -18.206 1.00 91.75 90 ARG A O 1
ATOM 721 N N . ALA A 1 91 ? 16.426 -4.328 -18.642 1.00 94.06 91 ALA A N 1
ATOM 722 C CA . ALA A 1 91 ? 15.754 -5.609 -18.442 1.00 94.06 91 ALA A CA 1
ATOM 723 C C . ALA A 1 91 ? 16.545 -6.503 -17.484 1.00 94.06 91 ALA A C 1
ATOM 725 O O . ALA A 1 91 ? 17.774 -6.406 -17.397 1.00 94.06 91 ALA A O 1
ATOM 726 N N . VAL A 1 92 ? 15.832 -7.350 -16.744 1.00 95.25 92 VAL A N 1
ATOM 727 C CA . VAL A 1 92 ? 16.398 -8.320 -15.802 1.00 95.25 92 VAL A CA 1
ATOM 728 C C . VAL A 1 92 ? 15.657 -9.655 -15.944 1.00 95.25 92 VAL A C 1
ATOM 730 O O . VAL A 1 92 ? 14.431 -9.648 -16.071 1.00 95.25 92 VAL A O 1
ATOM 733 N N . PRO A 1 93 ? 16.360 -10.804 -15.870 1.00 95.12 93 PRO A N 1
ATOM 734 C CA . PRO A 1 93 ? 15.719 -12.113 -15.877 1.00 95.12 93 PRO A CA 1
ATOM 735 C C . PRO A 1 93 ? 14.711 -12.291 -14.742 1.00 95.12 93 PRO A C 1
ATOM 737 O O . PRO A 1 93 ? 14.996 -11.978 -13.581 1.00 95.12 93 PRO A O 1
ATOM 740 N N . ILE A 1 94 ? 13.554 -12.860 -15.072 1.00 94.56 94 ILE A N 1
ATOM 741 C CA . ILE A 1 94 ? 12.529 -13.215 -14.093 1.00 94.56 94 ILE A CA 1
ATOM 742 C C . ILE A 1 94 ? 13.007 -14.440 -13.305 1.00 94.56 94 ILE A C 1
ATOM 744 O O . ILE A 1 94 ? 13.557 -15.407 -13.841 1.00 94.56 94 ILE A O 1
ATOM 748 N N . ASN A 1 95 ? 12.819 -14.401 -11.989 1.00 93.75 95 ASN A N 1
ATOM 749 C CA . ASN A 1 95 ? 13.168 -15.515 -11.119 1.00 93.75 95 ASN A CA 1
ATOM 750 C C . ASN A 1 95 ? 12.198 -16.681 -11.349 1.00 93.75 95 ASN A C 1
ATOM 752 O O . ASN A 1 95 ? 11.026 -16.593 -11.003 1.00 93.75 95 ASN A O 1
ATOM 756 N N . LYS A 1 96 ? 12.717 -17.808 -11.848 1.00 91.69 96 LYS A N 1
ATOM 757 C CA . LYS A 1 96 ? 11.936 -19.019 -12.171 1.00 91.69 96 LYS A CA 1
ATOM 758 C C . LYS A 1 96 ? 11.223 -19.676 -10.980 1.00 91.69 96 LYS A C 1
ATOM 760 O O . LYS A 1 96 ? 10.495 -20.639 -11.177 1.00 91.69 96 LYS A O 1
ATOM 765 N N . ARG A 1 97 ? 11.476 -19.221 -9.747 1.00 93.94 97 ARG A N 1
ATOM 766 C CA . ARG A 1 97 ? 10.780 -19.700 -8.539 1.00 93.94 97 ARG A CA 1
ATOM 767 C C . ARG A 1 97 ? 9.465 -18.972 -8.265 1.00 93.94 97 ARG A C 1
ATOM 769 O O . ARG A 1 97 ? 8.738 -19.422 -7.389 1.00 93.94 97 ARG A O 1
ATOM 776 N N . LEU A 1 98 ? 9.203 -17.855 -8.945 1.00 94.19 98 LEU A N 1
ATOM 777 C CA . LEU A 1 98 ? 7.939 -17.136 -8.811 1.00 94.19 98 LEU A CA 1
ATOM 778 C C . LEU A 1 98 ? 6.815 -17.934 -9.473 1.00 94.19 98 LEU A C 1
ATOM 780 O O . LEU A 1 98 ? 7.003 -18.488 -10.559 1.00 94.19 98 LEU A O 1
ATOM 784 N N . VAL A 1 99 ? 5.659 -17.990 -8.816 1.00 95.88 99 VAL A N 1
ATOM 785 C CA . VAL A 1 99 ? 4.496 -18.741 -9.300 1.00 95.88 99 VAL A CA 1
ATOM 786 C C . VAL A 1 99 ? 3.600 -17.845 -10.153 1.00 95.88 99 VAL A C 1
ATOM 788 O O . VAL A 1 99 ? 3.150 -16.799 -9.701 1.00 95.88 99 VAL A O 1
ATOM 791 N N . GLN A 1 100 ? 3.334 -18.256 -11.392 1.00 93.88 100 GLN A N 1
ATOM 792 C CA . GLN A 1 100 ? 2.442 -17.535 -12.307 1.00 93.88 100 GLN A CA 1
ATOM 793 C C . GLN A 1 100 ? 0.969 -17.586 -11.835 1.00 93.88 100 GLN A C 1
ATOM 795 O O . GLN A 1 100 ? 0.583 -18.582 -11.218 1.00 93.88 100 GLN A O 1
ATOM 800 N N . PRO A 1 101 ? 0.132 -16.581 -12.168 1.00 94.12 101 PRO A N 1
ATOM 801 C CA . PRO A 1 101 ? 0.482 -15.362 -12.902 1.00 94.12 101 PRO A CA 1
ATOM 802 C C . PRO A 1 101 ? 1.283 -14.368 -12.050 1.00 94.12 101 PRO A C 1
ATOM 804 O O . PRO A 1 101 ? 1.086 -14.266 -10.840 1.00 94.12 101 PRO A O 1
ATOM 807 N N . LEU A 1 102 ? 2.181 -13.625 -12.700 1.00 95.44 102 LEU A N 1
ATOM 808 C CA . LEU A 1 102 ? 2.888 -12.501 -12.087 1.00 95.44 102 LEU A CA 1
ATOM 809 C C . LEU A 1 102 ? 2.166 -11.191 -12.399 1.00 95.44 102 LEU A C 1
ATOM 811 O O . LEU A 1 102 ? 1.825 -10.944 -13.556 1.00 95.44 102 LEU A O 1
ATOM 815 N N . LYS A 1 103 ? 1.997 -10.333 -11.391 1.00 94.25 103 LYS A N 1
ATOM 816 C CA . LYS A 1 103 ? 1.433 -8.985 -11.548 1.00 94.25 103 LYS A CA 1
ATOM 817 C C . LYS A 1 103 ? 2.419 -7.902 -11.128 1.00 94.25 103 LYS A C 1
ATOM 819 O O . LYS A 1 103 ? 3.210 -8.095 -10.201 1.00 94.25 103 LYS A O 1
ATOM 824 N N . ILE A 1 104 ? 2.361 -6.752 -11.791 1.00 95.06 104 ILE A N 1
ATOM 825 C CA . ILE A 1 104 ? 3.084 -5.554 -11.355 1.00 95.06 104 ILE A CA 1
ATOM 826 C C . ILE A 1 104 ? 2.334 -4.920 -10.182 1.00 95.06 104 ILE A C 1
ATOM 828 O O . ILE A 1 104 ? 1.112 -4.827 -10.199 1.00 95.06 104 ILE A O 1
ATOM 832 N N . VAL A 1 105 ? 3.074 -4.482 -9.164 1.00 95.06 105 VAL A N 1
ATOM 833 C CA . VAL A 1 105 ? 2.524 -3.794 -7.985 1.00 95.06 105 VAL A CA 1
ATOM 834 C C . VAL A 1 105 ? 2.919 -2.321 -7.978 1.00 95.06 105 VAL A C 1
ATOM 836 O O . VAL A 1 105 ? 2.082 -1.443 -7.772 1.00 95.06 105 VAL A O 1
ATOM 839 N N . SER A 1 106 ? 4.206 -2.033 -8.173 1.00 96.38 106 SER A N 1
ATOM 840 C CA . SER A 1 106 ? 4.715 -0.663 -8.134 1.00 96.38 106 SER A CA 1
ATOM 841 C C . SER A 1 106 ? 6.024 -0.488 -8.892 1.00 96.38 106 SER A C 1
ATOM 843 O O . SER A 1 106 ? 6.817 -1.422 -9.048 1.00 96.38 106 SER A O 1
ATOM 845 N N . ILE A 1 107 ? 6.248 0.743 -9.346 1.00 96.75 107 ILE A N 1
ATOM 846 C CA . ILE A 1 107 ? 7.510 1.230 -9.892 1.00 96.75 107 ILE A CA 1
ATOM 847 C C . ILE A 1 107 ? 8.051 2.238 -8.893 1.00 96.75 107 ILE A C 1
ATOM 849 O O . ILE A 1 107 ? 7.459 3.287 -8.654 1.00 96.75 107 ILE A O 1
ATOM 853 N N . GLN A 1 108 ? 9.180 1.905 -8.292 1.00 96.31 108 GLN A N 1
ATOM 854 C CA . GLN A 1 108 ? 9.781 2.666 -7.215 1.00 96.31 108 GLN A CA 1
ATOM 855 C C . GLN A 1 108 ? 11.167 3.155 -7.617 1.00 96.31 108 GLN A C 1
ATOM 857 O O . GLN A 1 108 ? 11.888 2.519 -8.385 1.00 96.31 108 GLN A O 1
ATOM 862 N N . ILE A 1 109 ? 11.579 4.263 -7.026 1.00 94.31 109 ILE A N 1
ATOM 863 C CA . ILE A 1 109 ? 12.969 4.672 -6.949 1.00 94.31 109 ILE A CA 1
ATOM 864 C C . ILE A 1 109 ? 13.429 4.563 -5.499 1.00 94.31 109 ILE A C 1
ATOM 866 O O . ILE A 1 109 ? 12.730 4.964 -4.566 1.00 94.31 109 ILE A O 1
ATOM 870 N N . SER A 1 110 ? 14.625 4.016 -5.313 1.00 91.31 110 SER A N 1
ATOM 871 C CA . SER A 1 110 ? 15.280 3.925 -4.012 1.00 91.31 110 SER A CA 1
ATOM 872 C C . SER A 1 110 ? 16.634 4.611 -4.075 1.00 91.31 110 SER A C 1
ATOM 874 O O . SER A 1 110 ? 17.389 4.437 -5.035 1.00 91.31 110 SER A O 1
ATOM 876 N N . GLU A 1 111 ? 16.932 5.391 -3.042 1.00 88.38 111 GLU A N 1
ATOM 877 C CA . GLU A 1 111 ? 18.196 6.092 -2.869 1.00 88.38 111 GLU A CA 1
ATOM 878 C C . GLU A 1 111 ? 18.755 5.760 -1.478 1.00 88.38 111 GLU A C 1
ATOM 880 O O . GLU A 1 111 ? 18.052 5.944 -0.483 1.00 88.38 111 GLU A O 1
ATOM 885 N N . PRO A 1 112 ? 19.991 5.243 -1.369 1.00 80.19 112 PRO A N 1
ATOM 886 C CA . PRO A 1 112 ? 20.631 5.018 -0.081 1.00 80.19 112 PRO A CA 1
ATOM 887 C C . PRO A 1 112 ? 20.812 6.328 0.696 1.00 80.19 112 PRO A C 1
ATOM 889 O O . PRO A 1 112 ? 21.436 7.264 0.202 1.00 80.19 112 PRO A O 1
ATOM 892 N N . GLY A 1 113 ? 20.333 6.369 1.938 1.00 66.38 113 GLY A N 1
ATOM 893 C CA . GLY A 1 113 ? 20.452 7.525 2.830 1.00 66.38 113 GLY A CA 1
ATOM 894 C C . GLY A 1 113 ? 19.367 7.515 3.909 1.00 66.38 113 GLY A C 1
ATOM 895 O O . GLY A 1 113 ? 18.349 6.847 3.754 1.00 66.38 113 GLY A O 1
ATOM 896 N N . PHE A 1 114 ? 19.589 8.227 5.018 1.00 54.12 114 PHE A N 1
ATOM 897 C CA . PHE A 1 114 ? 18.590 8.433 6.076 1.00 54.12 114 PHE A CA 1
ATOM 898 C C . PHE A 1 114 ? 18.254 9.929 6.194 1.00 54.12 114 PHE A C 1
ATOM 900 O O . PHE A 1 114 ? 19.150 10.771 6.126 1.00 54.12 114 PHE A O 1
ATOM 907 N N . GLY A 1 115 ? 16.979 10.260 6.417 1.00 53.31 115 GLY A N 1
ATOM 908 C CA . GLY A 1 115 ? 16.496 11.639 6.592 1.00 53.31 115 GLY A CA 1
ATOM 909 C C . GLY A 1 115 ? 16.220 12.393 5.277 1.00 53.31 115 GLY A C 1
ATOM 910 O O . GLY A 1 115 ? 16.352 11.798 4.206 1.00 53.31 115 GLY A O 1
ATOM 911 N N . PRO A 1 116 ? 15.869 13.697 5.335 1.00 56.59 116 PRO A N 1
ATOM 912 C CA . PRO A 1 116 ? 15.448 14.524 4.190 1.00 56.59 116 PRO A CA 1
ATOM 913 C C . PRO A 1 116 ? 16.642 14.957 3.317 1.00 56.59 116 PRO A C 1
ATOM 915 O O . PRO A 1 116 ? 16.905 16.136 3.076 1.00 56.59 116 PRO A O 1
ATOM 918 N N . SER A 1 117 ? 17.431 13.975 2.892 1.00 65.94 117 SER A N 1
ATOM 919 C CA . SER A 1 117 ? 18.648 14.131 2.094 1.00 65.94 117 SER A CA 1
ATOM 920 C C . SER A 1 117 ? 18.506 13.551 0.686 1.00 65.94 117 SER A C 1
ATOM 922 O O . SER A 1 117 ? 19.487 13.525 -0.054 1.00 65.94 117 SER A O 1
ATOM 924 N N . GLY A 1 118 ? 17.296 13.118 0.310 1.00 78.12 118 GLY A N 1
ATOM 925 C CA . GLY A 1 118 ? 17.012 12.580 -1.014 1.00 78.12 118 GLY A CA 1
ATOM 926 C C . GLY A 1 118 ? 17.301 13.588 -2.125 1.00 78.12 118 GLY A C 1
ATOM 927 O O . GLY A 1 118 ? 17.197 14.807 -1.951 1.00 78.12 118 GLY A O 1
ATOM 928 N N . THR A 1 119 ? 17.668 13.073 -3.290 1.00 88.50 119 THR A N 1
ATOM 929 C CA . THR A 1 119 ? 17.857 13.861 -4.506 1.00 88.50 119 THR A CA 1
ATOM 930 C C . THR A 1 119 ? 16.497 14.129 -5.136 1.00 88.50 119 THR A C 1
ATOM 932 O O . THR A 1 119 ? 15.777 13.179 -5.423 1.00 88.50 119 THR A O 1
ATOM 935 N N . ALA A 1 120 ? 16.146 15.395 -5.364 1.00 92.44 120 ALA A N 1
ATOM 936 C CA . ALA A 1 120 ? 14.975 15.754 -6.163 1.00 92.44 120 ALA A CA 1
ATOM 937 C C . ALA A 1 120 ? 15.313 15.704 -7.662 1.00 92.44 120 ALA A C 1
ATOM 939 O O . ALA A 1 120 ? 16.461 15.950 -8.052 1.00 92.44 120 ALA A O 1
ATOM 940 N N . GLY A 1 121 ? 14.333 15.411 -8.510 1.00 93.81 121 GLY A N 1
ATOM 941 C CA . GLY A 1 121 ? 14.568 15.287 -9.942 1.00 93.81 121 GLY A CA 1
ATOM 942 C C . GLY A 1 121 ? 13.363 14.783 -10.717 1.00 93.81 121 GLY A C 1
ATOM 943 O O . GLY A 1 121 ? 12.238 14.808 -10.229 1.00 93.81 121 GLY A O 1
ATOM 944 N N . SER A 1 122 ? 13.615 14.324 -11.941 1.00 95.88 122 SER A N 1
ATOM 945 C CA . SER A 1 122 ? 12.587 13.697 -12.761 1.00 95.88 122 SER A CA 1
ATOM 946 C C . SER A 1 122 ? 13.148 12.581 -13.633 1.00 95.88 122 SER A C 1
ATOM 948 O O . SER A 1 122 ? 14.314 12.592 -14.051 1.00 95.88 122 SER A O 1
ATOM 950 N N . ILE A 1 123 ? 12.318 11.572 -13.877 1.00 95.56 123 ILE A N 1
ATOM 951 C CA . ILE A 1 123 ? 12.618 10.450 -14.764 1.00 95.56 123 ILE A CA 1
ATOM 952 C C . ILE A 1 123 ? 11.437 10.295 -15.716 1.00 95.56 123 ILE A C 1
ATOM 954 O O . ILE A 1 123 ? 10.287 10.217 -15.287 1.00 95.56 123 ILE A O 1
ATOM 958 N N . LEU A 1 124 ? 11.738 10.244 -17.009 1.00 96.69 124 LEU A N 1
ATOM 959 C CA . LEU A 1 124 ? 10.787 9.824 -18.027 1.00 96.69 124 LEU A CA 1
ATOM 960 C C . LEU A 1 124 ? 10.771 8.297 -18.049 1.00 96.69 124 LEU A C 1
ATOM 962 O O . LEU A 1 124 ? 11.838 7.669 -18.051 1.00 96.69 124 LEU A O 1
ATOM 966 N N . ILE A 1 125 ? 9.582 7.714 -18.040 1.00 95.94 125 ILE A N 1
ATOM 967 C CA . ILE A 1 125 ? 9.363 6.270 -18.060 1.00 95.94 125 ILE A CA 1
ATOM 968 C C . ILE A 1 125 ? 8.393 5.984 -19.192 1.00 95.94 125 ILE A C 1
ATOM 970 O O . ILE A 1 125 ? 7.391 6.683 -19.342 1.00 95.94 125 ILE A O 1
ATOM 974 N N . ASP A 1 126 ? 8.711 4.961 -19.971 1.00 96.62 126 ASP A N 1
ATOM 975 C CA . ASP A 1 126 ? 7.791 4.436 -20.962 1.00 96.62 126 ASP A CA 1
ATOM 976 C C . ASP A 1 126 ? 8.008 2.935 -21.171 1.00 96.62 126 ASP A C 1
ATOM 978 O O . ASP A 1 126 ? 9.046 2.397 -20.764 1.00 96.62 126 ASP A O 1
ATOM 982 N N . ASP A 1 127 ? 7.025 2.282 -21.787 1.00 96.38 127 ASP A N 1
ATOM 983 C CA . ASP A 1 127 ? 7.036 0.881 -22.202 1.00 96.38 127 ASP A CA 1
ATOM 984 C C . ASP A 1 127 ? 7.620 -0.055 -21.129 1.00 96.38 127 ASP A C 1
ATOM 986 O O . ASP A 1 127 ? 8.782 -0.476 -21.194 1.00 96.38 127 ASP A O 1
ATOM 990 N N . VAL A 1 128 ? 6.814 -0.431 -20.132 1.00 96.88 128 VAL A N 1
ATOM 991 C CA . VAL A 1 128 ? 7.128 -1.621 -19.330 1.00 96.88 128 VAL A CA 1
ATOM 992 C C . VAL A 1 128 ? 6.867 -2.835 -20.207 1.00 96.88 128 VAL A C 1
ATOM 994 O O . VAL A 1 128 ? 5.778 -2.999 -20.760 1.00 96.88 128 VAL A O 1
ATOM 997 N N . PHE A 1 129 ? 7.863 -3.702 -20.335 1.00 97.19 129 PHE A N 1
ATOM 998 C CA . PHE A 1 129 ? 7.812 -4.850 -21.230 1.00 97.19 129 PHE A CA 1
ATOM 999 C C . PHE A 1 129 ? 8.260 -6.130 -20.533 1.00 97.19 129 PHE A C 1
ATOM 1001 O O . PHE A 1 129 ? 9.061 -6.125 -19.595 1.00 97.19 129 PHE A O 1
ATOM 1008 N N . ALA A 1 130 ? 7.783 -7.249 -21.060 1.00 97.31 130 ALA A N 1
ATOM 1009 C CA . ALA A 1 130 ? 8.282 -8.580 -20.766 1.00 97.31 130 ALA A CA 1
ATOM 1010 C C . ALA A 1 130 ? 8.923 -9.179 -22.024 1.00 97.31 130 ALA A C 1
ATOM 1012 O O . ALA A 1 130 ? 8.443 -8.951 -23.130 1.00 97.31 130 ALA A O 1
ATOM 1013 N N . VAL A 1 131 ? 9.994 -9.958 -21.877 1.00 97.19 131 VAL A N 1
ATOM 1014 C CA . VAL A 1 131 ? 10.601 -10.674 -23.008 1.00 97.19 131 VAL A CA 1
ATOM 1015 C C . VAL A 1 131 ? 9.935 -12.034 -23.149 1.00 97.19 131 VAL A C 1
ATOM 1017 O O . VAL A 1 131 ? 10.061 -12.877 -22.259 1.00 97.19 131 VAL A O 1
ATOM 1020 N N . LYS A 1 132 ? 9.264 -12.267 -24.276 1.00 94.81 132 LYS A N 1
ATOM 1021 C CA . LYS A 1 132 ? 8.640 -13.545 -24.633 1.00 94.81 132 LYS A CA 1
ATOM 1022 C C . LYS A 1 132 ? 9.127 -13.980 -26.009 1.00 94.81 132 LYS A C 1
ATOM 1024 O O . LYS A 1 132 ? 9.194 -13.172 -26.926 1.00 94.81 132 LYS A O 1
ATOM 1029 N N . ASP A 1 133 ? 9.538 -15.241 -26.133 1.00 93.62 133 ASP A N 1
ATOM 1030 C CA . ASP A 1 133 ? 10.079 -15.809 -27.381 1.00 93.62 133 ASP A CA 1
ATOM 1031 C C . ASP A 1 133 ? 11.244 -14.996 -27.994 1.00 93.62 133 ASP A C 1
ATOM 1033 O O . ASP A 1 133 ? 11.468 -14.991 -29.203 1.00 93.62 133 ASP A O 1
ATOM 1037 N N . GLY A 1 134 ? 12.011 -14.302 -27.144 1.00 91.94 134 GLY A N 1
ATOM 1038 C CA . GLY A 1 134 ? 13.132 -13.450 -27.553 1.00 91.94 134 GLY A CA 1
ATOM 1039 C C . GLY A 1 134 ? 12.745 -12.051 -28.045 1.00 91.94 134 GLY A C 1
ATOM 1040 O O . GLY A 1 134 ? 13.628 -11.324 -28.496 1.00 91.94 134 GLY A O 1
ATOM 1041 N N . ALA A 1 135 ? 11.471 -11.664 -27.946 1.00 94.12 135 ALA A N 1
ATOM 1042 C CA . ALA A 1 135 ? 10.967 -10.347 -28.324 1.00 94.12 135 ALA A CA 1
ATOM 1043 C C . ALA A 1 135 ? 10.358 -9.597 -27.130 1.00 94.12 135 ALA A C 1
ATOM 1045 O O . ALA A 1 135 ? 9.809 -10.207 -26.212 1.00 94.12 135 ALA A O 1
ATOM 1046 N N . ASP A 1 136 ? 10.438 -8.266 -27.167 1.00 95.25 136 ASP A N 1
ATOM 1047 C CA . ASP A 1 136 ? 9.800 -7.399 -26.177 1.00 95.25 136 ASP A CA 1
ATOM 1048 C C . ASP A 1 136 ? 8.295 -7.336 -26.447 1.00 95.25 136 ASP A C 1
ATOM 1050 O O . ASP A 1 136 ? 7.853 -6.997 -27.546 1.00 95.25 136 ASP A O 1
ATOM 1054 N N . VAL A 1 137 ? 7.510 -7.660 -25.426 1.00 96.62 137 VAL A N 1
ATOM 1055 C CA . VAL A 1 137 ? 6.058 -7.514 -25.398 1.00 96.62 137 VAL A CA 1
ATOM 1056 C C . VAL A 1 137 ? 5.736 -6.428 -24.383 1.00 96.62 137 VAL A C 1
ATOM 1058 O O . VAL A 1 137 ? 5.936 -6.625 -23.183 1.00 96.62 137 VAL A O 1
ATOM 1061 N N . VAL A 1 138 ? 5.267 -5.277 -24.866 1.00 96.69 138 VAL A N 1
ATOM 1062 C CA . VAL A 1 138 ? 4.820 -4.173 -24.009 1.00 96.69 138 VAL A CA 1
ATOM 1063 C C . VAL A 1 138 ? 3.584 -4.620 -23.230 1.00 96.69 138 VAL A C 1
ATOM 1065 O O . VAL A 1 138 ? 2.621 -5.116 -23.814 1.00 96.69 138 VAL A O 1
ATOM 1068 N N . ILE A 1 139 ? 3.643 -4.471 -21.910 1.00 95.50 139 ILE A N 1
ATOM 1069 C CA . ILE A 1 139 ? 2.563 -4.802 -20.970 1.00 95.50 139 ILE A CA 1
ATOM 1070 C C . ILE A 1 139 ? 1.948 -3.563 -20.326 1.00 95.50 139 ILE A C 1
ATOM 1072 O O . ILE A 1 139 ? 0.790 -3.600 -19.931 1.00 95.50 139 ILE A O 1
ATOM 1076 N N . GLU A 1 140 ? 2.702 -2.470 -20.256 1.00 95.69 140 GLU A N 1
ATOM 1077 C CA . GLU A 1 140 ? 2.216 -1.147 -19.882 1.00 95.69 140 GLU A CA 1
ATOM 1078 C C . GLU A 1 140 ? 2.900 -0.124 -20.788 1.00 95.69 140 GLU A C 1
ATOM 1080 O O . GLU A 1 140 ? 4.126 -0.080 -20.843 1.00 95.69 140 GLU A O 1
ATOM 1085 N N . SER A 1 141 ? 2.099 0.674 -21.488 1.00 94.50 141 SER A N 1
ATOM 1086 C CA . SER A 1 141 ? 2.541 1.699 -22.451 1.00 94.50 141 SER A CA 1
ATOM 1087 C C . SER A 1 141 ? 2.334 3.122 -21.930 1.00 94.50 141 SER A C 1
ATOM 1089 O O . SER A 1 141 ? 2.613 4.080 -22.625 1.00 94.50 141 SER A O 1
ATOM 1091 N N . PHE A 1 142 ? 1.774 3.274 -20.728 1.00 94.62 142 PHE A N 1
ATOM 1092 C CA . PHE A 1 142 ? 1.464 4.545 -20.078 1.00 94.62 142 PHE A CA 1
ATOM 1093 C C . PHE A 1 142 ? 0.520 5.486 -20.841 1.00 94.62 142 PHE A C 1
ATOM 1095 O O . PHE A 1 142 ? 0.302 6.618 -20.415 1.00 94.62 142 PHE A O 1
ATOM 1102 N N . GLU A 1 143 ? -0.158 4.998 -21.878 1.00 93.38 143 GLU A N 1
ATOM 1103 C CA . GLU A 1 143 ? -1.178 5.755 -22.614 1.00 93.38 143 GLU A CA 1
ATOM 1104 C C . GLU A 1 143 ? -2.403 6.118 -21.748 1.00 93.38 143 GLU A C 1
ATOM 1106 O O . GLU A 1 143 ? -3.165 7.027 -22.082 1.00 93.38 143 GLU A O 1
ATOM 1111 N N . ASN A 1 144 ? -2.592 5.436 -20.611 1.00 84.94 144 ASN A N 1
ATOM 1112 C CA . ASN A 1 144 ? -3.592 5.771 -19.600 1.00 84.94 144 ASN A CA 1
ATOM 1113 C C . ASN A 1 144 ? -2.976 5.761 -18.182 1.00 84.94 144 ASN A C 1
ATOM 1115 O O . ASN A 1 144 ? -3.055 4.757 -17.479 1.00 84.94 144 ASN A O 1
ATOM 1119 N N . PRO A 1 145 ? -2.400 6.877 -17.706 1.00 75.44 145 PRO A N 1
ATOM 1120 C CA . PRO A 1 145 ? -1.698 6.948 -16.423 1.00 75.44 145 PRO A CA 1
ATOM 1121 C C . PRO A 1 145 ? -2.659 6.957 -15.232 1.00 75.44 145 PRO A C 1
ATOM 1123 O O . PRO A 1 145 ? -2.207 6.853 -14.100 1.00 75.44 145 PRO A O 1
ATOM 1126 N N . ASN A 1 146 ? -3.967 7.131 -15.459 1.00 82.38 146 ASN A N 1
ATOM 1127 C CA . ASN A 1 146 ? -4.945 7.320 -14.387 1.00 82.38 146 ASN A CA 1
ATOM 1128 C C . ASN A 1 146 ? -5.124 6.059 -13.531 1.00 82.38 146 ASN A C 1
ATOM 1130 O O . ASN A 1 146 ? -5.692 6.142 -12.446 1.00 82.38 146 ASN A O 1
ATOM 1134 N N . ILE A 1 147 ? -4.626 4.917 -14.012 1.00 88.81 147 ILE A N 1
ATOM 1135 C CA . ILE A 1 147 ? -4.577 3.664 -13.258 1.00 88.81 147 ILE A CA 1
ATOM 1136 C C . ILE A 1 147 ? -3.416 3.644 -12.251 1.00 88.81 147 ILE A C 1
ATOM 1138 O O . ILE A 1 147 ? -3.419 2.855 -11.317 1.00 88.81 147 ILE A O 1
ATOM 1142 N N . TRP A 1 148 ? -2.424 4.529 -12.398 1.00 93.25 148 TRP A N 1
ATOM 1143 C CA . TRP A 1 148 ? -1.285 4.645 -11.492 1.00 93.25 148 TRP A CA 1
ATOM 1144 C C . TRP A 1 148 ? -1.512 5.749 -10.461 1.00 93.25 148 TRP A C 1
ATOM 1146 O O . TRP A 1 148 ? -1.959 6.851 -10.769 1.00 93.25 148 TRP A O 1
ATOM 1156 N N . THR A 1 149 ? -1.140 5.475 -9.214 1.00 93.44 149 THR A N 1
ATOM 1157 C CA . THR A 1 149 ? -1.158 6.454 -8.123 1.00 93.44 149 THR A CA 1
ATOM 1158 C C . THR A 1 149 ? 0.257 6.714 -7.629 1.00 93.44 149 THR A C 1
ATOM 1160 O O . THR A 1 149 ? 1.053 5.791 -7.476 1.00 93.44 149 THR A O 1
ATOM 1163 N N . VAL A 1 150 ? 0.579 7.975 -7.344 1.00 95.38 150 VAL A N 1
ATOM 1164 C CA . VAL A 1 150 ? 1.856 8.354 -6.729 1.00 95.38 150 VAL A CA 1
ATOM 1165 C C . VAL A 1 150 ? 1.920 7.850 -5.283 1.00 95.38 150 VAL A C 1
ATOM 1167 O O . VAL A 1 150 ? 0.980 8.025 -4.508 1.00 95.38 150 VAL A O 1
ATOM 1170 N N . ILE A 1 151 ? 3.040 7.231 -4.904 1.00 95.62 151 ILE A N 1
ATOM 1171 C CA . ILE A 1 151 ? 3.326 6.856 -3.517 1.00 95.62 151 ILE A CA 1
ATOM 1172 C C . ILE A 1 151 ? 3.411 8.146 -2.693 1.00 95.62 151 ILE A C 1
ATOM 1174 O O . ILE A 1 151 ? 4.266 8.984 -2.976 1.00 95.62 151 ILE A O 1
ATOM 1178 N N . PRO A 1 152 ? 2.569 8.332 -1.664 1.00 93.19 152 PRO A N 1
ATOM 1179 C CA . PRO A 1 152 ? 2.547 9.585 -0.927 1.00 93.19 152 PRO A CA 1
ATOM 1180 C C . PRO A 1 152 ? 3.816 9.731 -0.083 1.00 93.19 152 PRO A C 1
ATOM 1182 O O . PRO A 1 152 ? 4.140 8.844 0.706 1.00 93.19 152 PRO A O 1
ATOM 1185 N N . THR A 1 153 ? 4.519 10.852 -0.232 1.00 91.00 153 THR A N 1
ATOM 1186 C CA . THR A 1 153 ? 5.794 11.145 0.450 1.00 91.00 153 THR A CA 1
ATOM 1187 C C . THR A 1 153 ? 5.660 12.232 1.510 1.00 91.00 153 THR A C 1
ATOM 1189 O O . THR A 1 153 ? 6.239 12.122 2.586 1.00 91.00 153 THR A O 1
ATOM 1192 N N . SER A 1 154 ? 4.873 13.272 1.232 1.00 84.44 154 SER A N 1
ATOM 1193 C CA . SER A 1 154 ? 4.641 14.411 2.120 1.00 84.44 154 SER A CA 1
ATOM 1194 C C . SER A 1 154 ? 3.307 15.079 1.794 1.00 84.44 154 SER A C 1
ATOM 1196 O O . SER A 1 154 ? 2.815 15.000 0.670 1.00 84.44 154 SER A O 1
ATOM 1198 N N . SER A 1 155 ? 2.722 15.766 2.776 1.00 77.56 155 SER A N 1
ATOM 1199 C CA . SER A 1 155 ? 1.539 16.612 2.580 1.00 77.56 155 SER A CA 1
ATOM 1200 C C . SER A 1 155 ? 1.862 17.990 1.988 1.00 77.56 155 SER A C 1
ATOM 1202 O O . SER A 1 155 ? 0.943 18.701 1.591 1.00 77.56 155 SER A O 1
ATOM 1204 N N . VAL A 1 156 ? 3.142 18.383 1.951 1.00 73.38 156 VAL A N 1
ATOM 1205 C CA . VAL A 1 156 ? 3.584 19.734 1.552 1.00 73.38 156 VAL A CA 1
ATOM 1206 C C . VAL A 1 156 ? 4.343 19.731 0.226 1.00 73.38 156 VAL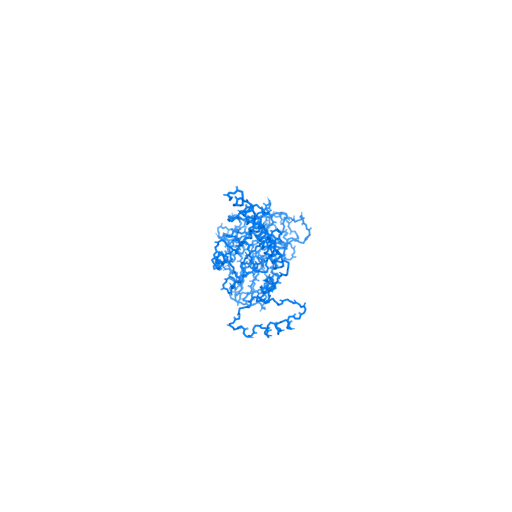 A C 1
ATOM 1208 O O . VAL A 1 156 ? 4.195 20.663 -0.556 1.00 73.38 156 VAL A O 1
ATOM 1211 N N . ASP A 1 157 ? 5.136 18.691 -0.025 1.00 73.94 157 ASP A N 1
ATOM 1212 C CA . ASP A 1 157 ? 5.983 18.553 -1.215 1.00 73.94 157 ASP A CA 1
ATOM 1213 C C . ASP A 1 157 ? 5.810 17.134 -1.761 1.00 73.94 157 ASP A C 1
ATOM 1215 O O . ASP A 1 157 ? 6.522 16.209 -1.370 1.00 73.94 157 ASP A O 1
ATOM 1219 N N . SER A 1 158 ? 4.746 16.944 -2.543 1.00 80.69 158 SER A N 1
ATOM 1220 C CA . SER A 1 158 ? 4.363 15.637 -3.080 1.00 80.69 158 SER A CA 1
ATOM 1221 C C . SER A 1 158 ? 4.976 15.423 -4.457 1.00 80.69 158 SER A C 1
ATOM 1223 O O . SER A 1 158 ? 5.052 16.342 -5.272 1.00 80.69 158 SER A O 1
ATOM 1225 N N . ASP A 1 159 ? 5.386 14.184 -4.708 1.00 94.12 159 ASP A N 1
ATOM 1226 C CA . ASP A 1 159 ? 5.807 13.743 -6.032 1.00 94.12 159 ASP A CA 1
ATOM 1227 C C . ASP A 1 159 ? 4.632 13.855 -7.026 1.00 94.12 159 ASP A C 1
ATOM 1229 O O . ASP A 1 159 ? 3.457 13.852 -6.638 1.00 94.12 159 ASP A O 1
ATOM 1233 N N . SER A 1 160 ? 4.936 13.940 -8.319 1.00 93.94 160 SER A N 1
ATOM 1234 C CA . SER A 1 160 ? 3.938 14.118 -9.373 1.00 93.94 160 SER A CA 1
ATOM 1235 C C . SER A 1 160 ? 4.129 13.114 -10.511 1.00 93.94 160 SER A C 1
ATOM 1237 O O . SER A 1 160 ? 5.237 12.658 -10.802 1.00 93.94 160 SER A O 1
ATOM 1239 N N . LEU A 1 161 ? 3.019 12.761 -11.160 1.00 95.06 161 LEU A N 1
ATOM 1240 C CA . LEU A 1 161 ? 2.992 11.939 -12.364 1.00 95.06 161 LEU A CA 1
ATOM 1241 C C . LEU A 1 161 ? 2.197 12.682 -13.436 1.00 95.06 161 LEU A C 1
ATOM 1243 O O . LEU A 1 161 ? 1.060 13.090 -13.198 1.00 95.06 161 LEU A O 1
ATOM 1247 N N . SER A 1 162 ? 2.786 12.863 -14.615 1.00 94.69 162 SER A N 1
ATOM 1248 C CA . SER A 1 162 ? 2.130 13.537 -15.739 1.00 94.69 162 SER A CA 1
ATOM 1249 C C . SER A 1 162 ? 2.450 12.858 -17.065 1.00 94.69 162 SER A C 1
ATOM 1251 O O . SER A 1 162 ? 3.495 12.227 -17.204 1.00 94.69 162 SER A O 1
ATOM 1253 N N . LEU A 1 163 ? 1.556 12.985 -18.048 1.00 94.56 163 LEU A N 1
ATOM 1254 C CA . LEU A 1 163 ? 1.809 12.505 -19.407 1.00 94.56 163 LEU A CA 1
ATOM 1255 C C . LEU A 1 163 ? 2.555 13.536 -20.225 1.00 94.56 163 LEU A C 1
ATOM 1257 O O . LEU A 1 163 ? 2.255 14.729 -20.164 1.00 94.56 163 LEU A O 1
ATOM 1261 N N . SER A 1 164 ? 3.461 13.054 -21.068 1.00 95.00 164 SER A N 1
ATOM 1262 C CA . SER A 1 164 ? 4.124 13.903 -22.044 1.00 95.00 164 SER A CA 1
ATOM 1263 C C . SER A 1 164 ? 4.409 13.161 -23.349 1.00 95.00 164 SER A C 1
ATOM 1265 O O . SER A 1 164 ? 4.998 12.080 -23.316 1.00 95.00 164 SER A O 1
ATOM 1267 N N . PRO A 1 165 ? 4.134 13.774 -24.518 1.00 94.12 165 PRO A N 1
ATOM 1268 C CA . PRO A 1 165 ? 4.613 13.260 -25.800 1.00 94.12 165 PRO A CA 1
ATOM 1269 C C . PRO A 1 165 ? 6.141 13.200 -25.885 1.00 94.12 165 PRO A C 1
ATOM 1271 O O . PRO A 1 165 ? 6.699 12.391 -26.613 1.00 94.12 165 PRO A O 1
ATOM 1274 N N . SER A 1 166 ? 6.850 14.053 -25.135 1.00 92.00 166 SER A N 1
ATOM 1275 C CA . SER A 1 166 ? 8.318 14.006 -25.072 1.00 92.00 166 SER A CA 1
ATOM 1276 C C . SER A 1 166 ? 8.851 12.854 -24.217 1.00 92.00 166 SER A C 1
ATOM 1278 O O . SER A 1 166 ? 10.053 12.577 -24.253 1.00 92.00 166 SER A O 1
ATOM 1280 N N . ALA A 1 167 ? 7.967 12.206 -23.453 1.00 94.06 167 ALA A N 1
ATOM 1281 C CA . ALA A 1 167 ? 8.248 11.014 -22.671 1.00 94.06 167 ALA A CA 1
ATOM 1282 C C . ALA A 1 167 ? 7.910 9.716 -23.417 1.00 94.06 167 ALA A C 1
ATOM 1284 O O . ALA A 1 167 ? 8.163 8.659 -22.862 1.00 94.06 167 ALA A O 1
ATOM 1285 N N . ALA A 1 168 ? 7.406 9.788 -24.652 1.00 95.81 168 ALA A N 1
ATOM 1286 C CA . ALA A 1 168 ? 7.072 8.618 -25.455 1.00 95.81 168 ALA A CA 1
ATOM 1287 C C . ALA A 1 168 ? 8.320 8.014 -26.134 1.00 95.81 168 ALA A C 1
ATOM 1289 O O . ALA A 1 168 ? 9.051 8.689 -26.868 1.00 95.81 168 ALA A O 1
ATOM 1290 N N . VAL A 1 169 ? 8.558 6.731 -25.887 1.00 94.50 169 VAL A N 1
ATOM 1291 C CA . VAL A 1 169 ? 9.414 5.817 -26.654 1.00 94.50 169 VAL A CA 1
ATOM 1292 C C . VAL A 1 169 ? 8.599 5.189 -27.777 1.00 94.50 169 VAL A C 1
ATOM 1294 O O . VAL A 1 169 ? 9.072 5.129 -28.916 1.00 94.50 169 VAL A O 1
ATOM 1297 N N . SER A 1 170 ? 7.375 4.770 -27.467 1.00 93.62 170 SER A N 1
ATOM 1298 C CA . SER A 1 170 ? 6.374 4.337 -28.435 1.00 93.62 170 SER A CA 1
ATOM 1299 C C . SER A 1 170 ? 5.022 4.987 -28.115 1.00 93.62 170 SER A C 1
ATOM 1301 O O . SER A 1 170 ? 4.915 5.775 -27.183 1.00 93.62 170 SER A O 1
ATOM 1303 N N . GLY A 1 171 ? 4.007 4.763 -28.953 1.00 94.56 171 GLY A N 1
ATOM 1304 C CA . GLY A 1 171 ? 2.687 5.356 -28.726 1.00 94.56 171 GLY A CA 1
ATOM 1305 C C . GLY A 1 171 ? 2.651 6.889 -28.834 1.00 94.56 171 GLY A C 1
ATOM 1306 O O . GLY A 1 171 ? 3.360 7.488 -29.649 1.00 94.56 171 GLY A O 1
ATOM 1307 N N . SER A 1 172 ? 1.747 7.512 -28.077 1.00 95.06 172 SER A N 1
ATOM 1308 C CA . SER A 1 172 ? 1.524 8.963 -28.057 1.00 95.06 172 SER A CA 1
ATOM 1309 C C . SER A 1 172 ? 2.101 9.630 -26.813 1.00 95.06 172 SER A C 1
ATOM 1311 O O . SER A 1 172 ? 2.468 10.808 -26.884 1.00 95.06 172 SER A O 1
ATOM 1313 N N . PHE A 1 173 ? 2.168 8.918 -25.686 1.00 94.88 173 PHE A N 1
ATOM 1314 C CA . PHE A 1 173 ? 2.583 9.475 -24.405 1.00 94.88 173 PHE A CA 1
ATOM 1315 C C . PHE A 1 173 ? 3.367 8.456 -23.584 1.00 94.88 173 PHE A C 1
ATOM 1317 O O . PHE A 1 173 ? 2.931 7.332 -23.422 1.00 94.88 173 PHE A O 1
ATOM 1324 N N . GLY A 1 174 ?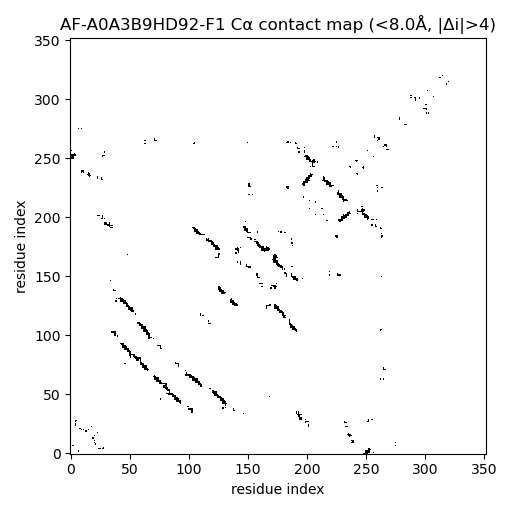 4.445 8.915 -22.951 1.00 95.50 174 GLY A N 1
ATOM 1325 C CA . GLY A 1 174 ? 4.977 8.259 -21.756 1.00 95.50 174 GLY A CA 1
ATOM 1326 C C . GLY A 1 174 ? 4.700 9.105 -20.517 1.00 95.50 174 GLY A C 1
ATOM 1327 O O . GLY A 1 174 ? 4.084 10.180 -20.597 1.00 95.50 174 GLY A O 1
ATOM 1328 N N . VAL A 1 175 ? 5.217 8.674 -19.368 1.00 96.50 175 VAL A N 1
ATOM 1329 C CA . VAL A 1 175 ? 5.068 9.412 -18.107 1.00 96.50 175 VAL A CA 1
ATOM 1330 C C . VAL A 1 175 ? 6.339 10.143 -17.699 1.00 96.50 175 VAL A C 1
ATOM 1332 O O . VAL A 1 175 ? 7.459 9.649 -17.826 1.00 96.50 175 VAL A O 1
ATOM 1335 N N . VAL A 1 176 ? 6.149 11.336 -17.147 1.00 97.00 176 VAL A N 1
ATOM 1336 C CA . VAL A 1 176 ? 7.154 12.092 -16.407 1.00 97.00 176 VAL A CA 1
ATOM 1337 C C . VAL A 1 176 ? 6.837 11.926 -14.928 1.00 97.00 176 VAL A C 1
ATOM 1339 O O . VAL A 1 176 ? 5.801 12.399 -14.457 1.00 97.00 176 VAL A O 1
ATOM 1342 N N . PHE A 1 177 ? 7.727 11.247 -14.207 1.00 96.88 177 PHE A N 1
ATOM 1343 C CA . PHE A 1 177 ? 7.675 11.163 -12.754 1.00 96.88 177 PHE A CA 1
ATOM 1344 C C . PHE A 1 177 ? 8.619 12.210 -12.161 1.00 96.88 177 PHE A C 1
ATOM 1346 O O . PHE A 1 177 ? 9.840 12.100 -12.318 1.00 96.88 177 PHE A O 1
ATOM 1353 N N . GLU A 1 178 ? 8.061 13.230 -11.512 1.00 96.19 178 GLU A N 1
ATOM 1354 C CA . GLU A 1 178 ? 8.818 14.254 -10.789 1.00 96.19 178 GLU A CA 1
ATOM 1355 C C . GLU A 1 178 ? 8.793 13.938 -9.300 1.00 96.19 178 GLU A C 1
ATOM 1357 O O . GLU A 1 178 ? 7.742 13.642 -8.737 1.00 96.19 178 GLU A O 1
ATOM 1362 N N . PHE A 1 179 ? 9.953 13.998 -8.658 1.00 94.75 179 PHE A N 1
ATOM 1363 C CA . PHE A 1 179 ? 10.089 13.592 -7.269 1.00 94.75 179 PHE A CA 1
ATOM 1364 C C . PHE A 1 179 ? 10.883 14.594 -6.444 1.00 94.75 179 PHE A C 1
ATOM 1366 O O . PHE A 1 179 ? 11.912 15.126 -6.879 1.00 94.75 179 PHE A O 1
ATOM 1373 N N . GLY A 1 180 ? 10.398 14.819 -5.226 1.00 91.69 180 GLY A N 1
ATOM 1374 C CA . GLY A 1 180 ? 11.019 15.662 -4.216 1.00 91.69 180 GLY A CA 1
ATOM 1375 C C . GLY A 1 180 ? 12.098 14.924 -3.427 1.00 91.69 180 GLY A C 1
ATOM 1376 O O . GLY A 1 180 ? 12.613 13.879 -3.835 1.00 91.69 180 GLY A O 1
ATOM 1377 N N . LYS A 1 181 ? 12.471 15.481 -2.272 1.00 89.75 181 LYS A N 1
ATOM 1378 C CA . LYS A 1 181 ? 13.499 14.898 -1.384 1.00 89.75 181 LYS A CA 1
ATOM 1379 C C . LYS A 1 181 ? 12.943 13.925 -0.349 1.00 89.75 181 LYS A C 1
ATOM 1381 O O . LYS A 1 181 ? 13.703 13.123 0.194 1.00 89.75 181 LYS A O 1
ATOM 1386 N N . GLU A 1 182 ? 11.652 14.034 -0.057 1.00 89.75 182 GLU A N 1
ATOM 1387 C CA . GLU A 1 182 ? 10.966 13.210 0.933 1.00 89.75 182 GLU A CA 1
ATOM 1388 C C . GLU A 1 182 ? 10.708 11.809 0.379 1.00 89.75 182 GLU A C 1
ATOM 1390 O O . GLU A 1 182 ? 10.471 11.631 -0.813 1.00 89.75 182 GLU A O 1
ATOM 1395 N N . ALA A 1 183 ? 10.759 10.800 1.243 1.00 90.19 183 ALA A N 1
ATOM 1396 C CA . ALA A 1 183 ? 10.567 9.411 0.853 1.00 90.19 183 ALA A CA 1
ATOM 1397 C C . ALA A 1 183 ? 9.659 8.694 1.849 1.00 90.19 183 ALA A C 1
ATOM 1399 O O . ALA A 1 183 ? 9.747 8.899 3.058 1.00 90.19 183 ALA A O 1
ATOM 1400 N N . ASN A 1 184 ? 8.836 7.788 1.337 1.00 92.31 184 ASN A N 1
ATOM 1401 C CA . ASN A 1 184 ? 7.968 6.940 2.133 1.00 92.31 184 ASN A CA 1
ATOM 1402 C C . ASN A 1 184 ? 8.642 5.584 2.316 1.00 92.31 184 ASN A C 1
ATOM 1404 O O . ASN A 1 184 ? 8.872 4.865 1.348 1.00 92.31 184 ASN A O 1
ATOM 1408 N N . HIS A 1 185 ? 9.030 5.254 3.546 1.00 90.62 185 HIS A N 1
ATOM 1409 C CA . HIS A 1 185 ? 9.762 4.018 3.835 1.00 90.62 185 HIS A CA 1
ATOM 1410 C C . HIS A 1 185 ? 11.045 3.840 2.984 1.00 90.62 185 HIS A C 1
ATOM 1412 O O . HIS A 1 185 ? 11.424 2.729 2.613 1.00 90.62 185 HIS A O 1
ATOM 1418 N N . GLY A 1 186 ? 11.718 4.950 2.654 1.00 89.19 186 GLY A N 1
ATOM 1419 C CA . GLY A 1 186 ? 12.946 4.956 1.846 1.00 89.19 186 GLY A CA 1
ATOM 1420 C C . GLY A 1 186 ? 12.734 4.799 0.336 1.00 89.19 186 GLY A C 1
ATOM 1421 O O . GLY A 1 186 ? 13.711 4.612 -0.396 1.00 89.19 186 GLY A O 1
ATOM 1422 N N . VAL A 1 187 ? 11.487 4.875 -0.139 1.00 93.00 187 VAL A N 1
ATOM 1423 C CA . VAL A 1 187 ? 11.148 4.835 -1.565 1.00 93.00 187 VAL A CA 1
ATOM 1424 C C . VAL A 1 187 ? 10.246 6.001 -1.975 1.00 93.00 187 VAL A C 1
ATOM 1426 O O . VAL A 1 187 ? 9.563 6.618 -1.158 1.00 93.00 187 VAL A O 1
ATOM 1429 N N . ARG A 1 188 ? 10.269 6.298 -3.269 1.00 94.56 188 ARG A N 1
ATOM 1430 C CA . ARG A 1 188 ? 9.367 7.206 -3.995 1.00 94.56 188 ARG A CA 1
ATOM 1431 C C . ARG A 1 188 ? 8.893 6.467 -5.240 1.00 94.56 188 ARG A C 1
ATOM 1433 O O . ARG A 1 188 ? 9.560 5.515 -5.642 1.00 94.56 188 ARG A O 1
ATOM 1440 N N . GLY A 1 189 ? 7.794 6.858 -5.868 1.00 95.81 189 GLY A N 1
ATOM 1441 C CA . GLY A 1 189 ? 7.366 6.204 -7.106 1.00 95.81 189 GLY A CA 1
ATOM 1442 C C . GLY A 1 189 ? 5.864 6.173 -7.296 1.00 95.81 189 GLY A C 1
ATOM 1443 O O . GLY A 1 189 ? 5.141 6.994 -6.740 1.00 95.81 189 GLY A O 1
ATOM 1444 N N . ILE A 1 190 ? 5.409 5.195 -8.068 1.00 96.19 190 ILE A N 1
ATOM 1445 C CA . ILE A 1 190 ? 4.009 4.991 -8.429 1.00 96.19 190 ILE A CA 1
ATOM 1446 C C . ILE A 1 190 ? 3.596 3.541 -8.182 1.00 96.19 190 ILE A C 1
ATOM 1448 O O . ILE A 1 190 ? 4.416 2.624 -8.264 1.00 96.19 190 ILE A O 1
ATOM 1452 N N . TYR A 1 191 ? 2.326 3.318 -7.875 1.00 95.12 191 TYR A N 1
ATOM 1453 C CA . TYR A 1 191 ? 1.758 1.995 -7.646 1.00 95.12 191 TYR A CA 1
ATOM 1454 C C . TYR A 1 191 ? 0.398 1.837 -8.323 1.00 95.12 191 TYR A C 1
ATOM 1456 O O . TYR A 1 191 ? -0.288 2.829 -8.572 1.00 95.12 191 TYR A O 1
ATOM 1464 N N . LEU A 1 192 ? 0.027 0.586 -8.596 1.00 92.62 192 LEU A N 1
ATOM 1465 C CA . LEU A 1 192 ? -1.308 0.213 -9.059 1.00 92.62 192 LEU A CA 1
ATOM 1466 C C . LEU A 1 192 ? -2.207 -0.003 -7.830 1.00 92.62 192 LEU A C 1
ATOM 1468 O O . LEU A 1 192 ? -1.928 -0.893 -7.017 1.00 92.62 192 LEU A O 1
ATOM 1472 N N . PRO A 1 193 ? -3.234 0.835 -7.622 1.00 89.62 193 PRO A N 1
ATOM 1473 C CA . PRO A 1 193 ? -4.066 0.785 -6.435 1.00 89.62 193 PRO A CA 1
ATOM 1474 C C . PRO A 1 193 ? -5.156 -0.291 -6.557 1.00 89.62 193 PRO A C 1
ATOM 1476 O O . PRO A 1 193 ? -6.278 0.007 -6.949 1.00 89.62 193 PRO A O 1
ATOM 1479 N N . GLU A 1 194 ? -4.857 -1.524 -6.132 1.00 88.06 194 GLU A N 1
ATOM 1480 C CA . GLU A 1 194 ? -5.802 -2.659 -6.196 1.00 88.06 194 GLU A CA 1
ATOM 1481 C C . GLU A 1 194 ? -7.157 -2.356 -5.525 1.00 88.06 194 GLU A C 1
ATOM 1483 O O . GLU A 1 194 ? -8.201 -2.772 -6.003 1.00 88.06 194 GLU A O 1
ATOM 1488 N N . TYR A 1 195 ? -7.166 -1.582 -4.435 1.00 89.19 195 TYR A N 1
ATOM 1489 C CA . TYR A 1 195 ? -8.384 -1.259 -3.679 1.00 89.19 195 TYR A CA 1
ATOM 1490 C C . TYR A 1 195 ? -8.683 0.246 -3.635 1.00 89.19 195 TYR A C 1
ATOM 1492 O O . TYR A 1 195 ? -9.252 0.754 -2.663 1.00 89.19 195 TYR A O 1
ATOM 1500 N N . GLY A 1 196 ? -8.293 0.960 -4.695 1.00 89.50 196 GLY A N 1
ATOM 1501 C CA . GLY A 1 196 ? -8.407 2.413 -4.806 1.00 89.50 196 GLY A CA 1
ATOM 1502 C C . GLY A 1 196 ? -7.223 3.165 -4.194 1.00 89.50 196 GLY A C 1
ATOM 1503 O O . GLY A 1 196 ? -6.442 2.620 -3.421 1.00 89.50 196 GLY A O 1
ATOM 1504 N N . SER A 1 197 ? -7.069 4.432 -4.581 1.00 89.50 197 SER A N 1
ATOM 1505 C CA . SER A 1 197 ? -5.898 5.269 -4.259 1.00 89.50 197 SER A CA 1
ATOM 1506 C C . SER A 1 197 ? -5.858 5.798 -2.820 1.00 89.50 197 SER A C 1
ATOM 1508 O O . SER A 1 197 ? -4.856 6.377 -2.393 1.00 89.50 197 SER A O 1
ATOM 1510 N N . ALA A 1 198 ? -6.953 5.628 -2.076 1.00 93.38 198 ALA A N 1
ATOM 1511 C CA . ALA A 1 198 ? -7.059 5.991 -0.673 1.00 93.38 198 ALA A CA 1
ATOM 1512 C C . ALA A 1 198 ? -7.669 4.839 0.126 1.00 93.38 198 ALA A C 1
ATOM 1514 O O . ALA A 1 198 ? -8.736 4.314 -0.209 1.00 93.38 198 ALA A O 1
ATOM 1515 N N . LEU A 1 199 ? -7.029 4.512 1.244 1.00 95.50 199 LEU A N 1
ATOM 1516 C CA . LEU A 1 199 ? -7.474 3.475 2.155 1.00 95.50 199 LEU A CA 1
ATOM 1517 C C . LEU A 1 199 ? -8.736 3.935 2.888 1.00 95.50 199 LEU A C 1
ATOM 1519 O O . LEU A 1 199 ? -8.710 4.890 3.667 1.00 95.50 199 LEU A O 1
ATOM 1523 N N . ARG A 1 200 ? -9.855 3.245 2.671 1.00 96.50 200 ARG A N 1
ATOM 1524 C CA . ARG A 1 200 ? -11.097 3.525 3.399 1.00 96.50 200 ARG A CA 1
ATOM 1525 C C . ARG A 1 200 ? -10.929 3.175 4.871 1.00 96.50 200 ARG A C 1
ATOM 1527 O O . ARG A 1 200 ? -10.483 2.076 5.204 1.00 96.50 200 ARG A O 1
ATOM 1534 N N . VAL A 1 201 ? -11.301 4.100 5.749 1.00 97.69 201 VAL A N 1
ATOM 1535 C CA . VAL A 1 201 ? -11.236 3.907 7.199 1.00 97.69 201 VAL A CA 1
ATOM 1536 C C . VAL A 1 201 ? -12.517 4.372 7.880 1.00 97.69 201 VAL A C 1
ATOM 1538 O O . VAL A 1 201 ? -13.139 5.353 7.477 1.00 97.69 201 VAL A O 1
ATOM 1541 N N . ILE A 1 202 ? -12.888 3.691 8.954 1.00 97.81 202 ILE A N 1
ATOM 1542 C CA . ILE A 1 202 ? -13.880 4.152 9.921 1.00 97.81 202 ILE A CA 1
ATOM 1543 C C . ILE A 1 202 ? -13.110 4.706 11.109 1.00 97.81 202 ILE A C 1
ATOM 1545 O O . ILE A 1 202 ? -12.227 4.032 11.642 1.00 97.81 202 ILE A O 1
ATOM 1549 N N . ALA A 1 203 ? -13.431 5.925 11.523 1.00 97.62 203 ALA A N 1
ATOM 1550 C CA . ALA A 1 203 ? -12.757 6.577 12.639 1.00 97.62 203 ALA A CA 1
ATOM 1551 C C . ALA A 1 203 ? -13.582 6.503 13.924 1.00 97.62 203 ALA A C 1
ATOM 1553 O O . ALA A 1 203 ? -14.811 6.547 13.884 1.00 97.62 203 ALA A O 1
ATOM 1554 N N . SER A 1 204 ? -12.922 6.444 15.080 1.00 97.75 204 SER A N 1
ATOM 1555 C CA . SER A 1 204 ? -13.628 6.666 16.339 1.00 97.75 204 SER A CA 1
ATOM 1556 C C . SER A 1 204 ? -14.035 8.139 16.487 1.00 97.75 204 SER A C 1
ATOM 1558 O O . SER A 1 204 ? -13.313 9.040 16.054 1.00 97.75 204 SER A O 1
ATOM 1560 N N . ASP A 1 205 ? -15.148 8.420 17.164 1.00 96.38 205 ASP A N 1
ATOM 1561 C CA . ASP A 1 205 ? -15.576 9.797 17.457 1.00 96.38 205 ASP A CA 1
ATOM 1562 C C . ASP A 1 205 ? -14.492 10.562 18.258 1.00 96.38 205 ASP A C 1
ATOM 1564 O O . ASP A 1 205 ? -14.304 11.770 18.073 1.00 96.38 205 ASP A O 1
ATOM 1568 N N . SER A 1 206 ? -13.707 9.862 19.091 1.00 96.19 206 SER A N 1
ATOM 1569 C CA . SER A 1 206 ? -12.543 10.431 19.787 1.00 96.19 206 SER A CA 1
ATOM 1570 C C . SER A 1 206 ? -11.377 10.772 18.849 1.00 96.19 206 SER A C 1
ATOM 1572 O O . SER A 1 206 ? -10.730 11.806 19.030 1.00 96.19 206 SER A O 1
ATOM 1574 N N . PHE A 1 207 ? -11.134 9.970 17.807 1.00 96.38 207 PHE A N 1
ATOM 1575 C CA . PHE A 1 207 ? -10.143 10.274 16.772 1.00 96.38 207 PHE A CA 1
ATOM 1576 C C . PHE A 1 207 ? -10.536 11.534 15.998 1.00 96.38 207 PHE A C 1
ATOM 1578 O O . PHE A 1 207 ? -9.729 12.454 15.863 1.00 96.38 207 PHE A O 1
ATOM 1585 N N . LEU A 1 208 ? -11.794 11.619 15.557 1.00 96.62 208 LEU A N 1
ATOM 1586 C CA . LEU A 1 208 ? -12.315 12.793 14.850 1.00 96.62 208 LEU A CA 1
ATOM 1587 C C . LEU A 1 208 ? -12.208 14.057 15.709 1.00 96.62 208 LEU A C 1
ATOM 1589 O O . LEU A 1 208 ? -11.691 15.078 15.260 1.00 96.62 208 LEU A O 1
ATOM 1593 N N . SER A 1 209 ? -12.602 13.962 16.980 1.00 95.12 209 SER A N 1
ATOM 1594 C CA . SER A 1 209 ? -12.536 15.088 17.919 1.00 95.12 209 SER A CA 1
ATOM 1595 C C . SER A 1 209 ? -11.101 15.556 18.185 1.00 95.12 209 SER A C 1
ATOM 1597 O O . SER A 1 209 ? -10.857 16.755 18.287 1.00 95.12 209 SER A O 1
ATOM 1599 N N . SER A 1 210 ? -10.142 14.630 18.294 1.00 94.56 210 SER A N 1
ATOM 1600 C CA . SER A 1 210 ? -8.740 14.967 18.591 1.00 94.56 210 SER A CA 1
ATOM 1601 C C . SER A 1 210 ? -7.958 15.509 17.391 1.00 94.56 210 SER A C 1
ATOM 1603 O O . SER A 1 210 ? -7.001 16.259 17.577 1.00 94.56 210 SER A O 1
ATOM 1605 N N . THR A 1 211 ? -8.357 15.144 16.171 1.00 94.19 211 THR A N 1
ATOM 1606 C CA . THR A 1 211 ? -7.682 15.550 14.926 1.00 94.19 211 THR A CA 1
ATOM 1607 C C . THR A 1 211 ? -8.365 16.720 14.220 1.00 94.19 211 THR A C 1
ATOM 1609 O O . THR A 1 211 ? -7.749 17.358 13.371 1.00 94.19 211 THR A O 1
ATOM 1612 N N . GLY A 1 212 ? -9.629 17.006 14.548 1.00 95.38 212 GLY A N 1
ATOM 1613 C CA . GLY A 1 212 ? -10.456 17.976 13.828 1.00 95.38 212 GLY A CA 1
ATOM 1614 C C . GLY A 1 212 ? -10.921 17.487 12.451 1.00 95.38 212 GLY A C 1
ATOM 1615 O O . GLY A 1 212 ? -11.504 18.264 11.695 1.00 95.38 212 GLY A O 1
ATOM 1616 N N . LEU A 1 213 ? -10.668 16.218 12.111 1.00 96.44 213 LEU A N 1
ATOM 1617 C CA . LEU A 1 213 ? -11.134 15.603 10.872 1.00 96.44 213 LEU A CA 1
ATOM 1618 C C . LEU A 1 213 ? -12.622 15.255 10.963 1.00 96.44 213 LEU A C 1
ATOM 1620 O O . LEU A 1 213 ? -13.201 15.139 12.042 1.00 96.44 213 LEU A O 1
ATOM 1624 N N . SER A 1 214 ? -13.251 15.078 9.806 1.00 97.50 214 SER A N 1
ATOM 1625 C CA . SER A 1 214 ? -14.660 14.701 9.691 1.00 97.50 214 SER A CA 1
ATOM 1626 C C . SER A 1 214 ? -14.822 13.475 8.799 1.00 97.50 214 SER A C 1
ATOM 1628 O O . SER A 1 214 ? -13.933 13.119 8.026 1.00 97.50 214 SER A O 1
ATOM 1630 N N . VAL A 1 215 ? -15.986 12.831 8.874 1.00 97.88 215 VAL A N 1
ATOM 1631 C CA . VAL A 1 215 ? -16.381 11.856 7.850 1.00 97.88 215 VAL A CA 1
ATOM 1632 C C . VAL A 1 215 ? -16.389 12.557 6.483 1.00 97.88 215 VAL A C 1
ATOM 1634 O O . VAL A 1 215 ? -16.889 13.675 6.359 1.00 97.88 215 VAL A O 1
ATOM 1637 N N . GLY A 1 216 ? -15.791 11.920 5.479 1.00 97.44 216 GLY A N 1
ATOM 1638 C CA . GLY A 1 216 ? -15.503 12.462 4.149 1.00 97.44 216 GLY A CA 1
ATOM 1639 C C . GLY A 1 216 ? -14.120 13.110 4.013 1.00 97.44 216 GLY A C 1
ATOM 1640 O O . GLY A 1 216 ? -13.722 13.470 2.907 1.00 97.44 216 GLY A O 1
ATOM 1641 N N . SER A 1 217 ? -13.365 13.278 5.104 1.00 97.38 217 SER A N 1
ATOM 1642 C CA . SER A 1 217 ? -12.005 13.817 5.033 1.00 97.38 217 SER A CA 1
ATOM 1643 C C . SER A 1 217 ? -11.014 12.800 4.468 1.00 97.38 217 SER A C 1
ATOM 1645 O O . SER A 1 217 ? -11.071 11.607 4.778 1.00 97.38 217 SER A O 1
ATOM 1647 N N . TYR A 1 218 ? -10.055 13.318 3.703 1.00 95.62 218 TYR A N 1
ATOM 1648 C CA . TYR A 1 218 ? -8.837 12.616 3.323 1.00 95.62 218 TYR A CA 1
ATOM 1649 C C . TYR A 1 218 ? -7.691 13.099 4.208 1.00 95.62 218 TYR A C 1
ATOM 1651 O O . TYR A 1 218 ? -7.597 14.292 4.500 1.00 95.62 218 TYR A O 1
ATOM 1659 N N . SER A 1 219 ? -6.827 12.190 4.646 1.00 94.00 219 SER A N 1
ATOM 1660 C CA . SER A 1 219 ? -5.668 12.542 5.468 1.00 94.00 219 SER A CA 1
ATOM 1661 C C . SER A 1 219 ? -4.500 11.605 5.201 1.00 94.00 219 SER A C 1
ATOM 1663 O O . SER A 1 219 ? -4.700 10.450 4.840 1.00 94.00 219 SER A O 1
ATOM 1665 N N . LEU A 1 220 ? -3.279 12.090 5.401 1.00 94.25 220 LEU A N 1
ATOM 1666 C CA . LEU A 1 220 ? -2.083 11.259 5.358 1.00 94.25 220 LEU A CA 1
ATOM 1667 C C . LEU A 1 220 ? -1.822 10.686 6.755 1.00 94.25 220 LEU A C 1
ATOM 1669 O O . LEU A 1 220 ? -1.691 11.439 7.720 1.00 94.25 220 LEU A O 1
ATOM 1673 N N . VAL A 1 221 ? -1.753 9.361 6.869 1.00 93.81 221 VAL A N 1
ATOM 1674 C CA . VAL A 1 221 ? -1.533 8.654 8.137 1.00 93.81 221 VAL A CA 1
ATOM 1675 C C . VAL A 1 221 ? -0.360 7.697 7.988 1.00 93.81 221 VAL A C 1
ATOM 1677 O O . VAL A 1 221 ? -0.244 6.998 6.987 1.00 93.81 221 VAL A O 1
ATOM 1680 N N . GLU A 1 222 ? 0.507 7.649 8.996 1.00 93.25 222 GLU A N 1
ATOM 1681 C CA . GLU A 1 222 ? 1.572 6.653 9.062 1.00 93.25 222 GLU A CA 1
ATOM 1682 C C . GLU A 1 222 ? 1.056 5.366 9.715 1.00 93.25 222 GLU A C 1
ATOM 1684 O O . GLU A 1 222 ? 0.565 5.379 10.846 1.00 93.25 222 GLU A O 1
ATOM 1689 N N . ILE A 1 223 ? 1.184 4.243 9.010 1.00 93.00 223 ILE A N 1
ATOM 1690 C CA . ILE A 1 223 ? 0.830 2.910 9.495 1.00 93.00 223 ILE A CA 1
ATOM 1691 C C . ILE A 1 223 ? 2.054 2.014 9.315 1.00 93.00 223 ILE A C 1
ATOM 1693 O O . ILE A 1 223 ? 2.533 1.814 8.203 1.00 93.00 223 ILE A O 1
ATOM 1697 N N . SER A 1 224 ? 2.595 1.488 10.418 1.00 89.00 224 SER A N 1
ATOM 1698 C CA . SER A 1 224 ? 3.791 0.627 10.407 1.00 89.00 224 SER A CA 1
ATOM 1699 C C . SER A 1 224 ? 5.000 1.243 9.673 1.00 89.00 224 SER A C 1
ATOM 1701 O O . SER A 1 224 ? 5.764 0.532 9.019 1.00 89.00 224 SER A O 1
ATOM 1703 N N . GLY A 1 225 ? 5.182 2.565 9.784 1.00 90.12 225 GLY A N 1
ATOM 1704 C CA . GLY A 1 225 ? 6.272 3.301 9.132 1.00 90.12 225 GLY A CA 1
ATOM 1705 C C . GLY A 1 225 ? 6.090 3.506 7.624 1.00 90.12 225 GLY A C 1
ATOM 1706 O O . GLY A 1 225 ? 7.075 3.756 6.930 1.00 90.12 225 GLY A O 1
ATOM 1707 N N . VAL A 1 226 ? 4.865 3.345 7.115 1.00 93.50 226 VAL A N 1
ATOM 1708 C CA . VAL A 1 226 ? 4.467 3.648 5.735 1.00 93.50 226 VAL A CA 1
ATOM 1709 C C . VAL A 1 226 ? 3.386 4.723 5.769 1.00 93.50 226 VAL A C 1
ATOM 1711 O O . VAL A 1 226 ? 2.390 4.582 6.477 1.00 93.50 226 VAL A O 1
ATOM 1714 N N . LEU A 1 227 ? 3.564 5.791 4.997 1.00 94.50 227 LEU A N 1
ATOM 1715 C CA . LEU A 1 227 ? 2.546 6.824 4.826 1.00 94.50 227 LEU A CA 1
ATOM 1716 C C . LEU A 1 227 ? 1.466 6.333 3.857 1.00 94.50 227 LEU A C 1
ATOM 1718 O O . LEU A 1 227 ? 1.772 5.840 2.772 1.00 94.50 227 LEU A O 1
ATOM 1722 N N . VAL A 1 228 ? 0.203 6.473 4.246 1.00 95.19 228 VAL A N 1
ATOM 1723 C CA . VAL A 1 228 ? -0.967 6.042 3.475 1.00 95.19 228 VAL A CA 1
ATOM 1724 C C . VAL A 1 228 ? -2.004 7.157 3.497 1.00 95.19 228 VAL A C 1
ATOM 1726 O O . VAL A 1 228 ? -2.279 7.740 4.548 1.00 95.19 228 VAL A O 1
ATOM 1729 N N . ILE A 1 229 ? -2.592 7.465 2.341 1.00 95.12 229 ILE A N 1
ATOM 1730 C CA . ILE A 1 229 ? -3.744 8.367 2.276 1.00 95.12 229 ILE A CA 1
ATOM 1731 C C . ILE A 1 229 ? -4.966 7.577 2.729 1.00 95.12 229 ILE A C 1
ATOM 1733 O O . ILE A 1 229 ? -5.311 6.566 2.123 1.00 95.12 229 ILE A O 1
ATOM 1737 N N . VAL A 1 230 ? -5.624 8.037 3.787 1.00 96.50 230 VAL A N 1
ATOM 1738 C CA . VAL A 1 230 ? -6.867 7.454 4.289 1.00 96.50 230 VAL A CA 1
ATOM 1739 C C . VAL A 1 230 ? -8.059 8.320 3.903 1.00 96.50 230 VAL A C 1
ATOM 1741 O O . VAL A 1 230 ? -7.959 9.546 3.904 1.00 96.50 230 VAL A O 1
ATOM 1744 N N . HIS A 1 231 ? -9.194 7.687 3.618 1.00 97.25 231 HIS A N 1
ATOM 1745 C CA . HIS A 1 231 ? -10.490 8.331 3.413 1.00 97.25 231 HIS A CA 1
ATOM 1746 C C . HIS A 1 231 ? -11.454 7.886 4.515 1.00 97.25 231 HIS A C 1
ATOM 1748 O O . HIS A 1 231 ? -11.776 6.701 4.622 1.00 97.25 231 HIS A O 1
ATOM 1754 N N . ILE A 1 232 ? -11.908 8.828 5.344 1.00 98.12 232 ILE A N 1
ATOM 1755 C CA . ILE A 1 232 ? -12.806 8.533 6.465 1.00 98.12 232 ILE A CA 1
ATOM 1756 C C . ILE A 1 232 ? -14.228 8.352 5.933 1.00 98.12 232 ILE A C 1
ATOM 1758 O O . ILE A 1 232 ? -14.888 9.329 5.599 1.00 98.12 232 ILE A O 1
ATOM 1762 N N . VAL A 1 233 ? -14.718 7.116 5.870 1.00 97.25 233 VAL A N 1
ATOM 1763 C CA . VAL A 1 233 ? -16.023 6.797 5.261 1.00 97.25 233 VAL A CA 1
ATOM 1764 C C . VAL A 1 233 ? -17.179 6.767 6.259 1.00 97.25 233 VAL A C 1
ATOM 1766 O O . VAL A 1 233 ? -18.326 6.988 5.873 1.00 97.25 233 VAL A O 1
ATOM 1769 N N . ASP A 1 234 ? -16.897 6.530 7.541 1.00 97.56 234 ASP A N 1
ATOM 1770 C CA . ASP A 1 234 ? -17.902 6.537 8.608 1.00 97.56 234 ASP A CA 1
ATOM 1771 C C . ASP A 1 234 ? -17.248 6.734 9.988 1.00 97.56 234 ASP A C 1
ATOM 1773 O O . ASP A 1 234 ? -16.018 6.834 10.094 1.00 97.56 234 ASP A O 1
ATOM 1777 N N . SER A 1 235 ? -18.063 6.773 11.048 1.00 97.31 235 SER A N 1
ATOM 1778 C CA . SER A 1 235 ? -17.578 6.824 12.429 1.00 97.31 235 SER A CA 1
ATOM 1779 C C . SER A 1 235 ? -18.263 5.850 13.390 1.00 97.31 235 SER A C 1
ATOM 1781 O O . SER A 1 235 ? -19.403 5.417 13.195 1.00 97.31 235 SER A O 1
ATOM 1783 N N . VAL A 1 236 ? -17.541 5.501 14.457 1.00 97.31 236 VAL A N 1
ATOM 1784 C CA . VAL A 1 236 ? -18.020 4.666 15.570 1.00 97.31 236 VAL A CA 1
ATOM 1785 C C . VAL A 1 236 ? -17.599 5.263 16.910 1.00 97.31 236 VAL A C 1
ATOM 1787 O O . VAL A 1 236 ? -16.668 6.055 16.992 1.00 97.31 236 VAL A O 1
ATOM 1790 N N . ILE A 1 237 ? -18.266 4.875 17.989 1.00 96.19 237 ILE A N 1
ATOM 1791 C CA . ILE A 1 237 ? -17.906 5.281 19.352 1.00 96.19 237 ILE A CA 1
ATOM 1792 C C . ILE A 1 237 ? -17.000 4.215 19.978 1.00 96.19 237 ILE A C 1
ATOM 1794 O O . ILE A 1 237 ? -15.944 4.537 20.518 1.00 96.19 237 ILE A O 1
ATOM 1798 N N . TYR A 1 238 ? -17.389 2.943 19.849 1.00 94.69 238 TYR A N 1
ATOM 1799 C CA . TYR A 1 238 ? -16.682 1.796 20.414 1.00 94.69 238 TYR A CA 1
ATOM 1800 C C . TYR A 1 238 ? -16.495 0.697 19.370 1.00 94.69 238 TYR A C 1
ATOM 1802 O O . TYR A 1 238 ? -17.332 0.499 18.488 1.00 94.69 238 TYR A O 1
ATOM 1810 N N . PHE A 1 239 ? -15.407 -0.051 19.513 1.00 93.69 239 PHE A N 1
ATOM 1811 C CA . PHE A 1 239 ? -15.151 -1.271 18.761 1.00 93.69 239 PHE A CA 1
ATOM 1812 C C . PHE A 1 239 ? -14.484 -2.287 19.695 1.00 93.69 239 PHE A C 1
ATOM 1814 O O . PHE A 1 239 ? -13.698 -1.863 20.547 1.00 93.69 239 PHE A O 1
ATOM 1821 N N . PRO A 1 240 ? -14.791 -3.595 19.598 1.00 88.81 240 PRO A N 1
ATOM 1822 C CA . PRO A 1 240 ? -14.144 -4.607 20.432 1.00 88.81 240 PRO A CA 1
ATOM 1823 C C . PRO A 1 240 ? -12.621 -4.483 20.400 1.00 88.81 240 PRO A C 1
ATOM 1825 O O . PRO A 1 240 ? -12.080 -4.127 19.362 1.00 88.81 240 PRO A O 1
ATOM 1828 N N . THR A 1 241 ? -11.977 -4.748 21.542 1.00 87.38 241 THR A N 1
ATOM 1829 C CA . THR A 1 241 ? -10.512 -4.696 21.760 1.00 87.38 241 THR A CA 1
ATOM 1830 C C . THR A 1 241 ? -9.836 -3.333 21.552 1.00 87.38 241 THR A C 1
ATOM 1832 O O . THR A 1 241 ? -8.664 -3.186 21.893 1.00 87.38 241 THR A O 1
ATOM 1835 N N . LEU A 1 242 ? -10.559 -2.301 21.097 1.00 91.56 242 LEU A N 1
ATOM 1836 C CA . LEU A 1 242 ? -10.025 -0.953 20.903 1.00 91.56 242 LEU A CA 1
ATOM 1837 C C . LEU A 1 242 ? -10.485 0.005 22.000 1.00 91.56 242 LEU A C 1
ATOM 1839 O O . LEU A 1 242 ? -11.678 0.165 22.257 1.00 91.56 242 LEU A O 1
ATOM 1843 N N . ASP A 1 243 ? -9.522 0.696 22.603 1.00 88.50 243 ASP A N 1
ATOM 1844 C CA . ASP A 1 243 ? -9.790 1.727 23.598 1.00 88.50 243 ASP A CA 1
ATOM 1845 C C . ASP A 1 243 ? -10.021 3.091 22.917 1.00 88.50 243 ASP A C 1
ATOM 1847 O O . ASP A 1 243 ? -9.112 3.625 22.270 1.00 88.50 243 ASP A O 1
ATOM 1851 N N . PRO A 1 244 ? -11.220 3.694 23.026 1.00 87.25 244 PRO A N 1
ATOM 1852 C CA . PRO A 1 244 ? -11.443 5.049 22.534 1.00 87.25 244 PRO A CA 1
ATOM 1853 C C . PRO A 1 244 ? -10.783 6.120 23.412 1.00 87.25 244 PRO A C 1
ATOM 1855 O O . PRO A 1 244 ? -10.691 7.268 22.959 1.00 87.25 244 PRO A O 1
ATOM 1858 N N . LEU A 1 245 ? -10.360 5.791 24.642 1.00 81.56 245 LEU A N 1
ATOM 1859 C CA . LEU A 1 245 ? -9.702 6.701 25.577 1.00 81.56 245 LEU A CA 1
ATOM 1860 C C . LEU A 1 245 ? -8.251 6.926 25.126 1.00 81.56 245 LEU A C 1
ATOM 1862 O O . LEU A 1 245 ? -7.391 6.059 25.207 1.00 81.56 245 LEU A O 1
ATOM 1866 N N . GLY A 1 246 ? -7.972 8.119 24.600 1.00 79.81 246 GLY A N 1
ATOM 1867 C CA . GLY A 1 246 ? -6.671 8.477 24.036 1.00 79.81 246 GLY A CA 1
ATOM 1868 C C . GLY A 1 246 ? -6.833 9.357 22.803 1.00 79.81 246 GLY A C 1
ATOM 1869 O O . GLY A 1 246 ? -7.647 10.278 22.796 1.00 79.81 246 GLY A O 1
ATOM 1870 N N . LYS A 1 247 ? -6.072 9.065 21.741 1.00 85.56 247 LYS A N 1
ATOM 1871 C CA . LYS A 1 247 ? -6.196 9.732 20.428 1.00 85.56 247 LYS A CA 1
ATOM 1872 C C . LYS A 1 247 ? -7.228 9.064 19.503 1.00 85.56 247 LYS A C 1
ATOM 1874 O O . LYS A 1 247 ? -7.304 9.404 18.328 1.00 85.56 247 LYS A O 1
ATOM 1879 N N . GLY A 1 248 ? -8.007 8.116 20.026 1.00 94.31 248 GLY A N 1
ATOM 1880 C CA . GLY A 1 248 ? -8.947 7.314 19.252 1.00 94.31 248 GLY A CA 1
ATOM 1881 C C . GLY A 1 248 ? -8.282 6.260 18.366 1.00 94.31 248 GLY A C 1
ATOM 1882 O O . GLY A 1 248 ? -7.097 5.961 18.511 1.00 94.31 248 GLY A O 1
ATOM 1883 N N . PHE A 1 249 ? -9.064 5.677 17.458 1.00 95.88 249 PHE A N 1
ATOM 1884 C CA . PHE A 1 249 ? -8.638 4.570 16.604 1.00 95.88 249 PHE A CA 1
ATOM 1885 C C . PHE A 1 249 ? -9.242 4.656 15.197 1.00 95.88 249 PHE A C 1
ATOM 1887 O O . PHE A 1 249 ? -10.232 5.349 14.961 1.00 95.88 249 PHE A O 1
ATOM 1894 N N . LEU A 1 250 ? -8.642 3.905 14.272 1.00 96.38 250 LEU A N 1
ATOM 1895 C CA . LEU A 1 250 ? -9.130 3.692 12.910 1.00 96.38 250 LEU A CA 1
ATOM 1896 C C . LEU A 1 250 ? -9.383 2.198 12.675 1.00 96.38 250 LEU A C 1
ATOM 1898 O O . LEU A 1 250 ? -8.608 1.358 13.145 1.00 96.38 250 LEU A O 1
ATOM 1902 N N . ILE A 1 251 ? -10.431 1.875 11.923 1.00 96.38 251 ILE A N 1
ATOM 1903 C CA . ILE A 1 251 ? -10.771 0.524 11.458 1.00 96.38 251 ILE A CA 1
ATOM 1904 C C . ILE A 1 251 ? -10.735 0.520 9.931 1.00 96.38 251 ILE A C 1
ATOM 1906 O O . ILE A 1 251 ? -11.197 1.472 9.309 1.00 96.38 251 ILE A O 1
ATOM 1910 N N . THR A 1 252 ? -10.197 -0.529 9.319 1.00 96.12 252 THR A N 1
ATOM 1911 C CA . THR A 1 252 ? -10.114 -0.671 7.859 1.00 96.12 252 THR A CA 1
ATOM 1912 C C . THR A 1 252 ? -10.248 -2.134 7.433 1.00 96.12 252 THR A C 1
ATOM 1914 O O . THR A 1 252 ? -10.285 -3.020 8.288 1.00 96.12 252 THR A O 1
ATOM 1917 N N . ASP A 1 253 ? -10.317 -2.392 6.131 1.00 94.50 253 ASP A N 1
ATOM 1918 C CA . ASP A 1 253 ? -10.242 -3.747 5.589 1.00 94.50 253 ASP A CA 1
ATOM 1919 C C . ASP A 1 253 ? -8.793 -4.272 5.601 1.00 94.50 253 ASP A C 1
ATOM 1921 O O . ASP A 1 253 ? -7.844 -3.551 5.275 1.00 94.50 253 ASP A O 1
ATOM 1925 N N . LEU A 1 254 ? -8.610 -5.533 6.000 1.00 92.31 254 LEU A N 1
ATOM 1926 C CA . LEU A 1 254 ? -7.294 -6.158 6.125 1.00 92.31 254 LEU A CA 1
ATOM 1927 C C . LEU A 1 254 ? -6.579 -6.301 4.781 1.00 92.31 254 LEU A C 1
ATOM 1929 O O . LEU A 1 254 ? -5.388 -5.998 4.699 1.00 92.31 254 LEU A O 1
ATOM 1933 N N . ASN A 1 255 ? -7.271 -6.748 3.734 1.00 90.31 255 ASN A N 1
ATOM 1934 C CA . ASN A 1 255 ? -6.651 -6.945 2.426 1.00 90.31 255 ASN A CA 1
ATOM 1935 C C . ASN A 1 255 ? -6.308 -5.589 1.795 1.00 90.31 255 ASN A C 1
ATOM 1937 O O . ASN A 1 255 ? -5.190 -5.411 1.306 1.00 90.31 255 ASN A O 1
ATOM 1941 N N . ALA A 1 256 ? -7.203 -4.604 1.923 1.00 92.62 256 ALA A N 1
ATOM 1942 C CA . ALA A 1 256 ? -6.959 -3.237 1.474 1.00 92.62 256 ALA A CA 1
ATOM 1943 C C . ALA A 1 256 ? -5.744 -2.605 2.165 1.00 92.62 256 ALA A C 1
ATOM 1945 O O . ALA A 1 256 ? -4.893 -2.013 1.492 1.00 92.62 256 ALA A O 1
ATOM 1946 N N . LEU A 1 257 ? -5.618 -2.761 3.489 1.00 94.19 257 LEU A N 1
ATOM 1947 C CA . LEU A 1 257 ? -4.460 -2.261 4.228 1.00 94.19 257 LEU A CA 1
ATOM 1948 C C . LEU A 1 257 ? -3.168 -2.939 3.765 1.00 94.19 257 LEU A C 1
ATOM 1950 O O . LEU A 1 257 ? -2.184 -2.255 3.485 1.00 94.19 257 LEU A O 1
ATOM 1954 N N . ILE A 1 258 ? -3.159 -4.273 3.679 1.00 91.81 258 ILE A N 1
ATOM 1955 C CA . ILE A 1 258 ? -1.969 -5.020 3.258 1.00 91.81 258 ILE A CA 1
ATOM 1956 C C . ILE A 1 258 ? -1.549 -4.619 1.846 1.00 91.81 258 ILE A C 1
ATOM 1958 O O . ILE A 1 258 ? -0.355 -4.426 1.629 1.00 91.81 258 ILE A O 1
ATOM 1962 N N . SER A 1 259 ? -2.499 -4.428 0.927 1.00 90.94 259 SER A N 1
ATOM 1963 C CA . SER A 1 259 ? -2.223 -3.928 -0.421 1.00 90.94 259 SER A CA 1
ATOM 1964 C C . SER A 1 259 ? -1.492 -2.586 -0.371 1.00 90.94 259 SER A C 1
ATOM 1966 O O . SER A 1 259 ? -0.360 -2.510 -0.841 1.00 90.94 259 SER A O 1
ATOM 1968 N N . HIS A 1 260 ? -2.064 -1.569 0.286 1.00 93.38 260 HIS A N 1
ATOM 1969 C CA . HIS A 1 260 ? -1.466 -0.229 0.382 1.00 93.38 260 HIS A CA 1
ATOM 1970 C C . HIS A 1 260 ? -0.066 -0.249 1.009 1.00 93.38 260 HIS A C 1
ATOM 1972 O O . HIS A 1 260 ? 0.873 0.347 0.481 1.00 93.38 260 HIS A O 1
ATOM 1978 N N . LEU A 1 261 ? 0.098 -0.967 2.125 1.00 94.50 261 LEU A N 1
ATOM 1979 C CA . LEU A 1 261 ? 1.394 -1.098 2.791 1.00 94.50 261 LEU A CA 1
ATOM 1980 C C . LEU A 1 261 ? 2.416 -1.808 1.899 1.00 94.50 261 LEU A C 1
ATOM 1982 O O . LEU A 1 261 ? 3.594 -1.449 1.883 1.00 94.50 261 LEU A O 1
ATOM 1986 N N . SER A 1 262 ? 1.973 -2.813 1.147 1.00 92.44 262 SER A N 1
ATOM 1987 C CA . SER A 1 262 ? 2.844 -3.606 0.291 1.00 92.44 262 SER A CA 1
ATOM 1988 C C . SER A 1 262 ? 3.286 -2.924 -0.993 1.00 92.44 262 SER A C 1
ATOM 1990 O O . SER A 1 262 ? 4.393 -3.196 -1.461 1.00 92.44 262 SER A O 1
ATOM 1992 N N . SER A 1 263 ? 2.471 -2.003 -1.511 1.00 92.38 263 SER A N 1
ATOM 1993 C CA . SER A 1 263 ? 2.808 -1.167 -2.663 1.00 92.38 263 SER A CA 1
ATOM 1994 C C . SER A 1 263 ? 4.035 -0.293 -2.405 1.00 92.38 263 SER A C 1
ATOM 1996 O O . SER A 1 263 ? 4.764 0.030 -3.346 1.00 92.38 263 SER A O 1
ATOM 1998 N N . VAL A 1 264 ? 4.293 0.038 -1.134 1.00 94.19 264 VAL A N 1
ATOM 1999 C CA . VAL A 1 264 ? 5.463 0.802 -0.679 1.00 94.19 264 VAL A CA 1
ATOM 2000 C C . VAL A 1 264 ? 6.540 -0.116 -0.101 1.00 94.19 264 VAL A C 1
ATOM 2002 O O . VAL A 1 264 ? 7.694 -0.046 -0.517 1.00 94.19 264 VAL A O 1
ATOM 2005 N N . ASN A 1 265 ? 6.177 -1.006 0.825 1.00 93.62 265 ASN A N 1
ATOM 2006 C CA . ASN A 1 265 ? 7.087 -1.942 1.477 1.00 93.62 265 ASN A CA 1
ATOM 2007 C C . ASN A 1 265 ? 6.785 -3.393 1.054 1.00 93.62 265 ASN A C 1
ATOM 2009 O O . ASN A 1 265 ? 5.941 -4.052 1.674 1.00 93.62 265 ASN A O 1
ATOM 2013 N N . PRO A 1 266 ? 7.540 -3.962 0.094 1.00 90.44 266 PRO A N 1
ATOM 2014 C CA . PRO A 1 266 ? 7.329 -5.328 -0.391 1.00 90.44 266 PRO A CA 1
ATOM 2015 C C . PRO A 1 266 ? 7.480 -6.407 0.689 1.00 90.44 266 PRO A C 1
ATOM 2017 O O . PRO A 1 266 ? 7.022 -7.532 0.505 1.00 90.44 266 PRO A O 1
ATOM 2020 N N . ARG A 1 267 ? 8.115 -6.087 1.828 1.00 89.69 267 ARG A N 1
ATOM 2021 C CA . ARG A 1 267 ? 8.299 -7.013 2.959 1.00 89.69 267 ARG A CA 1
ATOM 2022 C C . ARG A 1 267 ? 7.098 -7.069 3.901 1.00 89.69 267 ARG A C 1
ATOM 2024 O O . ARG A 1 267 ? 7.136 -7.851 4.851 1.00 89.69 267 ARG A O 1
ATOM 2031 N N . THR A 1 268 ? 6.063 -6.267 3.660 1.00 87.31 268 THR A N 1
ATOM 2032 C CA . THR A 1 268 ? 4.812 -6.306 4.422 1.00 87.31 268 THR A CA 1
ATOM 2033 C C . THR A 1 268 ? 4.221 -7.711 4.379 1.00 87.31 268 THR A C 1
ATOM 2035 O O . THR A 1 268 ? 3.978 -8.258 3.304 1.00 87.31 268 THR A O 1
ATOM 2038 N N . ARG A 1 269 ? 3.974 -8.301 5.550 1.00 78.06 269 ARG A N 1
ATOM 2039 C CA . ARG A 1 269 ? 3.375 -9.634 5.676 1.00 78.06 269 ARG A CA 1
ATOM 2040 C C . ARG A 1 269 ? 1.928 -9.517 6.134 1.00 78.06 269 ARG A C 1
ATOM 2042 O O . ARG A 1 269 ? 1.616 -8.673 6.969 1.00 78.06 269 ARG A O 1
ATOM 2049 N N . LYS A 1 270 ? 1.070 -10.416 5.647 1.00 78.81 270 LYS A N 1
ATOM 2050 C CA . LYS A 1 270 ? -0.268 -10.624 6.210 1.00 78.81 270 LYS A CA 1
ATOM 2051 C C . LYS A 1 270 ? -0.129 -11.448 7.492 1.00 78.81 270 LYS A C 1
ATOM 2053 O O . LYS A 1 270 ? -0.195 -12.671 7.462 1.00 78.81 270 LYS A O 1
ATOM 2058 N N . THR A 1 271 ? 0.141 -10.779 8.608 1.00 78.88 271 THR A N 1
ATOM 2059 C CA . THR A 1 271 ? 0.182 -11.399 9.941 1.00 78.88 271 THR A CA 1
ATOM 2060 C C . THR A 1 271 ? -0.893 -10.762 10.816 1.00 78.88 271 THR A C 1
ATOM 2062 O O . THR A 1 271 ? -0.625 -9.717 11.414 1.00 78.88 271 THR A O 1
ATOM 2065 N N . PRO A 1 272 ? -2.108 -11.341 10.866 1.00 82.06 272 PRO A N 1
ATOM 2066 C CA . PRO A 1 272 ? -3.132 -10.918 11.812 1.00 82.06 272 PRO A CA 1
ATOM 2067 C C . PRO A 1 272 ? -2.593 -11.012 13.240 1.00 82.06 272 PRO A C 1
ATOM 2069 O O . PRO A 1 272 ? -1.909 -11.975 13.589 1.00 82.06 272 PRO A O 1
ATOM 2072 N N . ASN A 1 273 ? -2.884 -10.003 14.053 1.00 86.50 273 ASN A N 1
ATOM 2073 C CA . ASN A 1 273 ? -2.511 -9.960 15.466 1.00 86.50 273 ASN A CA 1
ATOM 2074 C C . ASN A 1 273 ? -3.656 -10.398 16.392 1.00 86.50 273 ASN A C 1
ATOM 2076 O O . ASN A 1 273 ? -3.419 -10.623 17.573 1.00 86.50 273 ASN A O 1
ATOM 2080 N N . GLU A 1 274 ? -4.876 -10.519 15.864 1.00 88.56 274 GLU A N 1
ATOM 2081 C CA . GLU A 1 274 ? -6.080 -10.900 16.601 1.00 88.56 274 GLU A CA 1
ATOM 2082 C C . GLU A 1 274 ? -6.921 -11.869 15.764 1.00 88.56 274 GLU A C 1
ATOM 2084 O O . GLU A 1 274 ? -7.003 -11.742 14.540 1.00 88.56 274 GLU A O 1
ATOM 2089 N N . ILE A 1 275 ? -7.547 -12.838 16.434 1.00 87.75 275 ILE A N 1
ATOM 2090 C CA . ILE A 1 275 ? -8.472 -13.803 15.835 1.00 87.75 275 ILE A CA 1
ATOM 2091 C C . ILE A 1 275 ? -9.756 -13.775 16.655 1.00 87.75 275 ILE A C 1
ATOM 2093 O O . ILE A 1 275 ? -9.723 -13.916 17.877 1.00 87.75 275 ILE A O 1
ATOM 2097 N N . PHE A 1 276 ? -10.889 -13.624 15.976 1.00 86.94 276 PHE A N 1
ATOM 2098 C CA . PHE A 1 276 ? -12.205 -13.657 16.599 1.00 86.94 276 PHE A CA 1
ATOM 2099 C C . PHE A 1 276 ? -12.889 -14.970 16.248 1.00 86.94 276 PHE A C 1
ATOM 2101 O O . PHE A 1 276 ? -13.055 -15.299 15.077 1.00 86.94 276 PHE A O 1
ATOM 2108 N N . LEU A 1 277 ? -13.280 -15.721 17.275 1.00 84.62 277 LEU A N 1
ATOM 2109 C CA . LEU A 1 277 ? -13.940 -17.012 17.124 1.00 84.62 277 LEU A CA 1
ATOM 2110 C C . LEU A 1 277 ? -15.391 -16.895 17.582 1.00 84.62 277 LEU A C 1
ATOM 2112 O O . LEU A 1 277 ? -15.667 -16.501 18.716 1.00 84.62 277 LEU A O 1
ATOM 2116 N N . GLN A 1 278 ? -16.319 -17.263 16.701 1.00 79.88 278 GLN A N 1
ATOM 2117 C CA . GLN A 1 278 ? -17.724 -17.426 17.048 1.00 79.88 278 GLN A CA 1
ATOM 2118 C C . GLN A 1 278 ? -18.043 -18.917 17.148 1.00 79.88 278 GLN A C 1
ATOM 2120 O O . GLN A 1 278 ? -17.873 -19.662 16.188 1.00 79.88 278 GLN A O 1
ATOM 2125 N N . LEU A 1 279 ? -18.501 -19.344 18.322 1.00 76.19 279 LEU A N 1
ATOM 2126 C CA . LEU A 1 279 ? -18.784 -20.745 18.625 1.00 76.19 279 LEU A CA 1
ATOM 2127 C C . LEU A 1 279 ? -20.291 -21.007 18.578 1.00 76.19 279 LEU A C 1
ATOM 2129 O O . LEU A 1 279 ? -21.088 -20.161 18.991 1.00 76.19 279 LEU A O 1
ATOM 2133 N N . SER A 1 280 ? -20.668 -22.174 18.055 1.00 71.50 280 SER A N 1
ATOM 2134 C CA . SER A 1 280 ? -22.063 -22.583 17.853 1.00 71.50 280 SER A CA 1
ATOM 2135 C C . SER A 1 280 ? -22.742 -23.032 19.153 1.00 71.50 280 SER A C 1
ATOM 2137 O O . SER A 1 280 ? -23.939 -22.803 19.319 1.00 71.50 280 SER A O 1
ATOM 2139 N N . GLU A 1 281 ? -21.988 -23.626 20.088 1.00 68.31 281 GLU A N 1
ATOM 2140 C CA . GLU A 1 281 ? -22.504 -24.173 21.348 1.00 68.31 281 GLU A CA 1
ATOM 2141 C C . GLU A 1 281 ? -21.760 -23.634 22.584 1.00 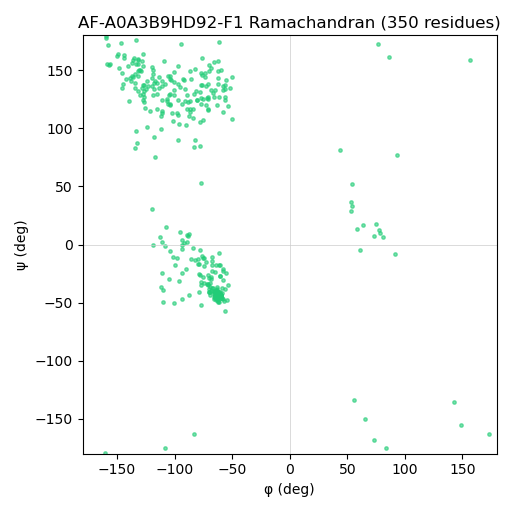68.31 281 GLU A C 1
ATOM 2143 O O . GLU A 1 281 ? -20.536 -23.545 22.628 1.00 68.31 281 GLU A O 1
ATOM 2148 N N . LEU A 1 282 ? -22.522 -23.292 23.631 1.00 58.69 282 LEU A N 1
ATOM 2149 C CA . LEU A 1 282 ? -22.027 -22.699 24.888 1.00 58.69 282 LEU A CA 1
ATOM 2150 C C . LEU A 1 282 ? -21.306 -23.697 25.818 1.00 58.69 282 LEU A C 1
ATOM 2152 O O . LEU A 1 282 ? -20.600 -23.282 26.738 1.00 58.69 282 LEU A O 1
ATOM 2156 N N . GLY A 1 283 ? -21.510 -25.004 25.631 1.00 58.81 283 GLY A N 1
ATOM 2157 C CA . GLY A 1 283 ? -20.858 -26.038 26.446 1.00 58.81 283 GLY A CA 1
ATOM 2158 C C . GLY A 1 283 ? -19.364 -26.171 26.143 1.00 58.81 283 GLY A C 1
ATOM 2159 O O . GLY A 1 283 ? -18.568 -26.371 27.053 1.00 58.81 283 GLY A O 1
ATOM 2160 N N . GLU A 1 284 ? -18.984 -25.959 24.883 1.00 63.62 284 GLU A N 1
ATOM 2161 C CA . GLU A 1 284 ? -17.617 -26.127 24.376 1.00 63.62 284 GLU A CA 1
ATOM 2162 C C . GLU A 1 284 ? -16.707 -24.929 24.701 1.00 63.62 284 GLU A C 1
ATOM 2164 O O . GLU A 1 284 ? -15.485 -25.044 24.684 1.00 63.62 284 GLU A O 1
ATOM 2169 N N . THR A 1 285 ? -17.287 -23.776 25.058 1.00 67.38 285 THR A N 1
ATOM 2170 C CA . THR A 1 285 ? -16.566 -22.499 25.205 1.00 67.38 285 THR A CA 1
ATOM 2171 C C . THR A 1 285 ? -15.440 -22.528 26.240 1.00 67.38 285 THR A C 1
ATOM 2173 O O . THR A 1 285 ? -14.360 -22.006 25.977 1.00 67.38 285 THR A O 1
ATOM 2176 N N . LYS A 1 286 ? -15.657 -23.132 27.418 1.00 72.25 286 LYS A N 1
ATOM 2177 C CA . LYS A 1 286 ? -14.679 -23.070 28.523 1.00 72.25 286 LYS A CA 1
ATOM 2178 C C . LYS A 1 286 ? -13.510 -24.030 28.352 1.00 72.25 286 LYS A C 1
ATOM 2180 O O . LYS A 1 286 ? -12.375 -23.671 28.662 1.00 72.25 286 LYS A O 1
ATOM 2185 N N . GLU A 1 287 ? -13.781 -25.248 27.897 1.00 80.00 287 GLU A N 1
ATOM 2186 C CA . GLU A 1 287 ? -12.732 -26.238 27.639 1.00 80.00 287 GLU A CA 1
ATOM 2187 C C . GLU A 1 287 ? -11.895 -25.828 26.432 1.00 80.00 287 GLU A C 1
ATOM 2189 O O . GLU A 1 287 ? -10.669 -25.814 26.538 1.00 80.00 287 GLU A O 1
ATOM 2194 N N . LEU A 1 288 ? -12.539 -25.355 25.361 1.00 82.38 288 LEU A N 1
ATOM 2195 C CA . LEU A 1 288 ? -11.844 -24.812 24.201 1.00 82.38 288 LEU A CA 1
ATOM 2196 C C . LEU A 1 288 ? -11.026 -23.568 24.551 1.00 82.38 288 LEU A C 1
ATOM 2198 O O . LEU A 1 288 ? -9.867 -23.485 24.161 1.00 82.38 288 LEU A O 1
ATOM 2202 N N . ALA A 1 289 ? -11.569 -22.616 25.319 1.00 81.00 289 ALA A N 1
ATOM 2203 C CA . ALA A 1 289 ? -10.800 -21.450 25.756 1.00 81.00 289 ALA A CA 1
ATOM 2204 C C . ALA A 1 289 ? -9.560 -21.866 26.557 1.00 81.00 289 ALA A C 1
ATOM 2206 O O . ALA A 1 289 ? -8.478 -21.337 26.330 1.00 81.00 289 ALA A O 1
ATOM 2207 N N . LYS A 1 290 ? -9.675 -22.860 27.447 1.00 83.44 290 LYS A N 1
ATOM 2208 C CA . LYS A 1 290 ? -8.533 -23.385 28.207 1.00 83.44 290 LYS A CA 1
ATOM 2209 C C . LYS A 1 290 ? -7.499 -24.070 27.309 1.00 83.44 290 LYS A C 1
ATOM 2211 O O . LYS A 1 290 ? -6.297 -23.908 27.531 1.00 83.44 290 LYS A O 1
ATOM 2216 N N . GLU A 1 291 ? -7.945 -24.835 26.319 1.00 87.50 291 GLU A N 1
ATOM 2217 C CA . GLU A 1 291 ? -7.068 -25.475 25.338 1.00 87.50 291 GLU A CA 1
ATOM 2218 C C . GLU A 1 291 ? -6.349 -24.430 24.477 1.00 87.50 291 GLU A C 1
ATOM 2220 O O . GLU A 1 291 ? -5.125 -24.476 24.359 1.00 87.50 291 GLU A O 1
ATOM 2225 N N . LEU A 1 292 ? -7.076 -23.423 23.983 1.00 88.06 292 LEU A N 1
ATOM 2226 C CA . LEU A 1 292 ? -6.523 -22.276 23.264 1.00 88.06 292 LEU A CA 1
ATOM 2227 C C . LEU A 1 292 ? -5.487 -21.543 24.116 1.00 88.06 292 LEU A C 1
ATOM 2229 O O . LEU A 1 292 ? -4.374 -21.356 23.643 1.00 88.06 292 LEU A O 1
ATOM 2233 N N . THR A 1 293 ? -5.787 -21.224 25.379 1.00 87.06 293 THR A N 1
ATOM 2234 C CA . THR A 1 293 ? -4.829 -20.583 26.299 1.00 87.06 293 THR A CA 1
ATOM 2235 C C . THR A 1 293 ? -3.571 -21.431 26.486 1.00 87.06 293 THR A C 1
ATOM 2237 O O . THR A 1 293 ? -2.461 -20.908 26.581 1.00 87.06 293 THR A O 1
ATOM 2240 N N . THR A 1 294 ? -3.721 -22.758 26.523 1.00 89.00 294 THR A N 1
ATOM 2241 C CA . THR A 1 294 ? -2.587 -23.685 26.643 1.00 89.00 294 THR A CA 1
ATOM 2242 C C . THR A 1 294 ? -1.743 -23.699 25.366 1.00 89.00 294 THR A C 1
ATOM 2244 O O . THR A 1 294 ? -0.517 -23.700 25.452 1.00 89.00 294 THR A O 1
ATOM 2247 N N . MET A 1 295 ? -2.379 -23.669 24.191 1.00 88.06 295 MET A N 1
ATOM 2248 C CA . MET A 1 295 ? -1.700 -23.616 22.892 1.00 88.06 295 MET A CA 1
ATOM 2249 C C . MET A 1 295 ? -1.020 -22.267 22.630 1.00 88.06 295 MET A C 1
ATOM 2251 O O . MET A 1 295 ? 0.096 -22.244 22.115 1.00 88.06 295 MET A O 1
ATOM 2255 N N . THR A 1 296 ? -1.656 -21.148 22.989 1.00 85.88 296 THR A N 1
ATOM 2256 C CA . THR A 1 296 ? -1.074 -19.802 22.850 1.00 85.88 296 THR A CA 1
ATOM 2257 C C . THR A 1 296 ? 0.058 -19.567 23.846 1.00 85.88 296 THR A C 1
ATOM 2259 O O . THR A 1 296 ? 0.961 -18.766 23.586 1.00 85.88 296 THR A O 1
ATOM 2262 N N . GLY A 1 297 ? 0.029 -20.264 24.987 1.00 85.12 297 GLY A N 1
ATOM 2263 C CA . GLY A 1 297 ? 1.030 -20.150 26.039 1.00 85.12 297 GLY A CA 1
ATOM 2264 C C . GLY A 1 297 ? 1.180 -18.703 26.509 1.00 85.12 297 GLY A C 1
ATOM 2265 O O . GLY A 1 297 ? 0.197 -18.005 26.733 1.00 85.12 297 GLY A O 1
ATOM 2266 N N . THR A 1 298 ? 2.422 -18.232 26.635 1.00 82.50 298 THR A N 1
ATOM 2267 C CA . THR A 1 298 ? 2.731 -16.844 27.026 1.00 82.50 298 THR A CA 1
ATOM 2268 C C . THR A 1 298 ? 2.829 -15.880 25.841 1.00 82.50 298 THR A C 1
ATOM 2270 O O . THR A 1 298 ? 3.189 -14.721 26.031 1.00 82.50 298 THR A O 1
ATOM 2273 N N . SER A 1 299 ? 2.588 -16.347 24.612 1.00 82.06 299 SER A N 1
ATOM 2274 C CA . SER A 1 299 ? 2.738 -15.545 23.390 1.00 82.06 299 SER A CA 1
ATOM 2275 C C . SER A 1 299 ? 1.445 -14.864 22.938 1.00 82.06 299 SER A C 1
ATOM 2277 O O . SER A 1 299 ? 1.481 -14.107 21.972 1.00 82.06 299 SER A O 1
ATOM 2279 N N . GLY A 1 300 ? 0.324 -15.106 23.620 1.00 83.44 300 GLY A N 1
ATOM 2280 C CA . GLY A 1 300 ? -0.965 -14.500 23.302 1.00 83.44 300 GLY A CA 1
ATOM 2281 C C . GLY A 1 300 ? -1.920 -14.496 24.490 1.00 83.44 300 GLY A C 1
ATOM 2282 O O . GLY A 1 300 ? -1.647 -15.102 25.526 1.00 83.44 300 GLY A O 1
ATOM 2283 N N . GLU A 1 301 ? -3.044 -13.810 24.316 1.00 85.50 301 GLU A N 1
ATOM 2284 C CA . GLU A 1 301 ? -4.119 -13.706 25.298 1.00 85.50 301 GLU A CA 1
ATOM 2285 C C . GLU A 1 301 ? -5.407 -14.279 24.704 1.00 85.50 301 GLU A C 1
ATOM 2287 O O . GLU A 1 301 ? -5.736 -14.026 23.544 1.00 85.50 301 GLU A O 1
ATOM 2292 N N . VAL A 1 302 ? -6.133 -15.064 25.501 1.00 87.31 302 VAL A N 1
ATOM 2293 C CA . VAL A 1 302 ? -7.439 -15.607 25.124 1.00 87.31 302 VAL A CA 1
ATOM 2294 C C . VAL A 1 302 ? -8.495 -14.941 25.989 1.00 87.31 302 VAL A C 1
ATOM 2296 O O . VAL A 1 302 ? -8.553 -15.144 27.201 1.00 87.31 302 VAL A O 1
ATOM 2299 N N . ALA A 1 303 ? -9.333 -14.147 25.336 1.00 84.06 303 ALA A N 1
ATOM 2300 C CA . ALA A 1 303 ? -10.404 -13.386 25.951 1.00 84.06 303 ALA A CA 1
ATOM 2301 C C . ALA A 1 303 ? -11.763 -14.042 25.679 1.00 84.06 303 ALA A C 1
ATOM 2303 O O . ALA A 1 303 ? -12.190 -14.154 24.529 1.00 84.06 303 ALA A O 1
ATOM 2304 N N . GLU A 1 304 ? -12.480 -14.437 26.733 1.00 84.69 304 GLU A N 1
ATOM 2305 C CA . GLU A 1 304 ? -13.856 -14.926 26.610 1.00 84.69 304 GLU A CA 1
ATOM 2306 C C . GLU A 1 304 ? -14.856 -13.804 26.912 1.00 84.69 304 GLU A C 1
ATOM 2308 O O . GLU A 1 304 ? -14.880 -13.240 28.009 1.00 84.69 304 GLU A O 1
ATOM 2313 N N . LYS A 1 305 ? -15.756 -13.538 25.959 1.00 81.56 305 LYS A N 1
ATOM 2314 C CA . LYS A 1 305 ? -16.793 -12.505 26.084 1.00 81.56 305 LYS A CA 1
ATOM 2315 C C . LYS A 1 305 ? -17.645 -12.667 27.347 1.00 81.56 305 LYS A C 1
ATOM 2317 O O . LYS A 1 305 ? -17.895 -11.680 28.032 1.00 81.56 305 LYS A O 1
ATOM 2322 N N . GLN A 1 306 ? -18.137 -13.875 27.648 1.00 79.19 306 GLN A N 1
ATOM 2323 C CA . GLN A 1 306 ? -18.981 -14.109 28.828 1.00 79.19 306 GLN A CA 1
ATOM 2324 C C . GLN A 1 306 ? -18.236 -13.772 30.120 1.00 79.19 306 GLN A C 1
ATOM 2326 O O . GLN A 1 306 ? -18.814 -13.139 31.001 1.00 79.19 306 GLN A O 1
ATOM 2331 N N . THR A 1 307 ? -16.965 -14.165 30.211 1.00 79.69 307 THR A N 1
ATOM 2332 C CA . THR A 1 307 ? -16.119 -13.900 31.376 1.00 79.69 307 THR A CA 1
ATOM 2333 C C . THR A 1 307 ? -15.866 -12.399 31.530 1.00 79.69 307 THR A C 1
ATOM 2335 O O . THR A 1 307 ? -16.149 -11.852 32.593 1.00 79.69 307 THR A O 1
ATOM 2338 N N . MET A 1 308 ? -15.501 -11.698 30.451 1.00 80.12 308 MET A N 1
ATOM 2339 C CA . MET A 1 308 ? -15.318 -10.239 30.468 1.00 80.12 308 MET A CA 1
ATOM 2340 C C . MET A 1 308 ? -16.596 -9.480 30.857 1.00 80.12 308 MET A C 1
ATOM 2342 O O . MET A 1 308 ? -16.562 -8.554 31.665 1.00 80.12 308 MET A O 1
ATOM 2346 N N . LEU A 1 309 ? -17.755 -9.878 30.320 1.00 80.19 309 LEU A N 1
ATOM 2347 C CA . LEU A 1 309 ? -19.033 -9.255 30.679 1.00 80.19 309 LEU A CA 1
ATOM 2348 C C . LEU A 1 309 ? -19.414 -9.526 32.141 1.00 80.19 309 LEU A C 1
ATOM 2350 O O . LEU A 1 309 ? -19.960 -8.639 32.798 1.00 80.19 309 LEU A O 1
ATOM 2354 N N . ALA A 1 310 ? -19.130 -10.726 32.654 1.00 78.19 310 ALA A N 1
ATOM 2355 C CA . ALA A 1 310 ? -19.385 -11.075 34.047 1.00 78.19 310 ALA A CA 1
ATOM 2356 C C . ALA A 1 310 ? -18.485 -10.290 35.012 1.00 78.19 310 ALA A C 1
ATOM 2358 O O . ALA A 1 310 ? -18.959 -9.885 36.072 1.00 78.19 310 ALA A O 1
ATOM 2359 N N . GLU A 1 311 ? -17.224 -10.042 34.654 1.00 77.56 311 GLU A N 1
ATOM 2360 C CA . GLU A 1 311 ? -16.310 -9.207 35.443 1.00 77.56 311 GLU A CA 1
ATOM 2361 C C . GLU A 1 311 ? -16.797 -7.756 35.523 1.00 77.56 311 GLU A C 1
ATOM 2363 O O . GLU A 1 311 ? -16.878 -7.205 36.619 1.00 77.56 311 GLU A O 1
ATOM 2368 N N . VAL A 1 312 ? -17.235 -7.170 34.402 1.00 72.75 312 VAL A N 1
ATOM 2369 C CA . VAL A 1 312 ? -17.797 -5.806 34.381 1.00 72.75 312 VAL A CA 1
ATOM 2370 C C . VAL A 1 312 ? -19.091 -5.709 35.198 1.00 72.75 312 VAL A C 1
ATOM 2372 O O . VAL A 1 312 ? -19.305 -4.735 35.917 1.00 72.75 312 VAL A O 1
ATOM 2375 N N . GLN A 1 313 ? -19.973 -6.709 35.115 1.00 70.31 313 GLN A N 1
ATOM 2376 C CA . GLN A 1 313 ? -21.227 -6.717 35.880 1.00 70.31 313 GLN A CA 1
ATOM 2377 C C . GLN A 1 313 ? -21.012 -6.895 37.387 1.00 70.31 313 GLN A C 1
ATOM 2379 O O . GLN A 1 313 ? -21.782 -6.355 38.184 1.00 70.31 313 GLN A O 1
ATOM 2384 N N . ASN A 1 314 ? -19.987 -7.654 37.775 1.00 65.38 314 ASN A N 1
ATOM 2385 C CA . ASN A 1 314 ? -19.675 -7.945 39.171 1.00 65.38 314 ASN A CA 1
ATOM 2386 C C . ASN A 1 314 ? -18.623 -7.002 39.763 1.00 65.38 314 ASN A C 1
ATOM 2388 O O . ASN A 1 314 ? -18.164 -7.262 40.876 1.00 65.38 314 ASN A O 1
ATOM 2392 N N . ASP A 1 315 ? -18.271 -5.908 39.075 1.00 65.19 315 ASP A N 1
ATOM 2393 C CA . ASP A 1 315 ? -17.333 -4.920 39.599 1.00 65.19 315 ASP A CA 1
ATOM 2394 C C . ASP A 1 315 ? -17.858 -4.368 40.946 1.00 65.19 315 ASP A C 1
ATOM 2396 O O . ASP A 1 315 ? -18.926 -3.730 41.010 1.00 65.19 315 ASP A O 1
ATOM 2400 N N . PRO A 1 316 ? -17.152 -4.633 42.062 1.00 58.38 316 PRO A N 1
ATOM 2401 C CA . PRO A 1 316 ? -17.572 -4.197 43.383 1.00 58.38 316 PRO A CA 1
ATOM 2402 C C . PRO A 1 316 ? -17.568 -2.672 43.522 1.00 58.38 316 PRO A C 1
ATOM 2404 O O . PRO A 1 316 ? -18.326 -2.162 44.340 1.00 58.38 316 PRO A O 1
ATOM 2407 N N . LEU A 1 317 ? -16.802 -1.919 42.725 1.00 62.84 317 LEU A N 1
ATOM 2408 C CA . LEU A 1 317 ? -16.805 -0.451 42.776 1.00 62.84 317 LEU A CA 1
ATOM 2409 C C . LEU A 1 317 ? -18.120 0.131 42.245 1.00 62.84 317 LEU A C 1
ATOM 2411 O O . LEU A 1 317 ? -18.661 1.074 42.8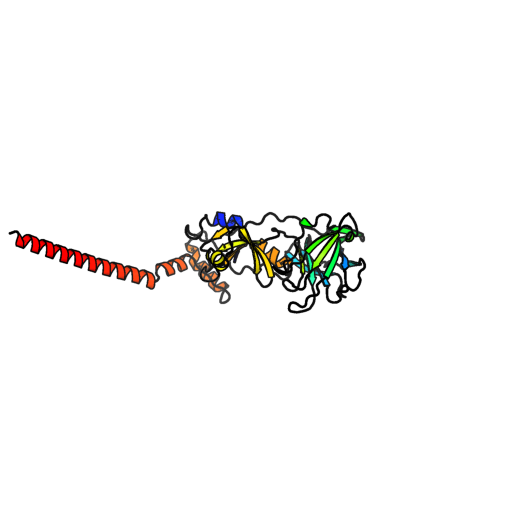27 1.00 62.84 317 LEU A O 1
ATOM 2415 N N . ILE A 1 318 ? -18.679 -0.469 41.192 1.00 63.56 318 ILE A N 1
ATOM 2416 C CA . ILE A 1 318 ? -19.972 -0.062 40.632 1.00 63.56 318 ILE A CA 1
ATOM 2417 C C . ILE A 1 318 ? -21.104 -0.594 41.518 1.00 63.56 318 ILE A C 1
ATOM 2419 O O . ILE A 1 318 ? -21.965 0.163 41.972 1.00 63.56 318 ILE A O 1
ATOM 2423 N N . SER A 1 319 ? -21.099 -1.892 41.823 1.00 61.50 319 SER A N 1
ATOM 2424 C CA . SER A 1 319 ? -22.205 -2.536 42.542 1.00 61.50 319 SER A CA 1
ATOM 2425 C C . SER A 1 319 ? -22.302 -2.142 44.026 1.00 61.50 319 SER A C 1
ATOM 2427 O O . SER A 1 319 ? -23.417 -2.012 44.545 1.00 61.50 319 SER A O 1
ATOM 2429 N N . ALA A 1 320 ? -21.182 -1.888 44.718 1.00 63.72 320 ALA A N 1
ATOM 2430 C CA . ALA A 1 320 ? -21.207 -1.404 46.102 1.00 63.72 320 ALA A CA 1
ATOM 2431 C C . ALA A 1 320 ? -21.687 0.051 46.193 1.00 63.72 320 ALA A C 1
ATOM 2433 O O . ALA A 1 320 ? -22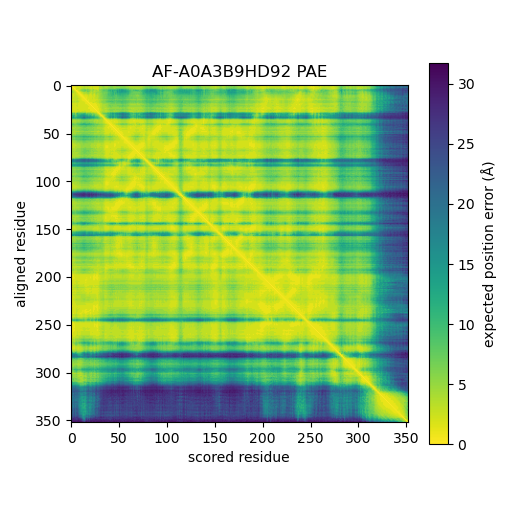.414 0.389 47.130 1.00 63.72 320 ALA A O 1
ATOM 2434 N N . GLY A 1 321 ? -21.355 0.889 45.203 1.00 65.12 321 GLY A N 1
ATOM 2435 C CA . GLY A 1 321 ? -21.814 2.279 45.134 1.00 65.12 321 GLY A CA 1
ATOM 2436 C C . GLY A 1 321 ? -23.338 2.387 45.047 1.00 65.12 321 GLY A C 1
ATOM 2437 O O . GLY A 1 321 ? -23.958 3.082 45.855 1.00 65.12 321 GLY A O 1
ATOM 2438 N N . TRP A 1 322 ? -23.964 1.630 44.138 1.00 69.12 322 TRP A N 1
ATOM 2439 C CA . TRP A 1 322 ? -25.426 1.601 44.000 1.00 69.12 322 TRP A CA 1
ATOM 2440 C C . TRP A 1 322 ? -26.126 1.020 45.235 1.00 69.12 322 TRP A C 1
ATOM 2442 O O . TRP A 1 322 ? -27.124 1.584 45.684 1.00 69.12 322 TRP A O 1
ATOM 2452 N N . LYS A 1 323 ? -25.590 -0.050 45.846 1.00 73.31 323 LYS A N 1
ATOM 2453 C CA . LYS A 1 323 ? -26.151 -0.613 47.089 1.00 73.31 323 LYS A CA 1
ATOM 2454 C C . LYS A 1 323 ? -26.090 0.379 48.253 1.00 73.31 323 LYS A C 1
ATOM 2456 O O . LYS A 1 323 ? -27.087 0.549 48.956 1.00 73.31 323 LYS A O 1
ATOM 2461 N N . ALA A 1 324 ? -24.970 1.079 48.429 1.00 77.69 324 ALA A N 1
ATOM 2462 C CA . ALA A 1 324 ? -24.840 2.113 49.453 1.00 77.69 324 ALA A CA 1
ATOM 2463 C C . ALA A 1 324 ? -25.837 3.264 49.228 1.00 77.69 324 ALA A C 1
ATOM 2465 O O . ALA A 1 324 ? -26.541 3.654 50.160 1.00 77.69 324 ALA A O 1
ATOM 2466 N N . LEU A 1 325 ? -25.976 3.741 47.985 1.00 82.44 325 LEU A N 1
ATOM 2467 C CA . LEU A 1 325 ? -26.960 4.764 47.607 1.00 82.44 325 LEU A CA 1
ATOM 2468 C C . LEU A 1 325 ? -28.401 4.320 47.877 1.00 82.44 325 LEU A C 1
ATOM 2470 O O . LEU A 1 325 ? -29.175 5.089 48.447 1.00 82.44 325 LEU A O 1
ATOM 2474 N N . THR A 1 326 ? -28.760 3.076 47.546 1.00 86.25 326 THR A N 1
ATOM 2475 C CA . THR A 1 326 ? -30.099 2.556 47.863 1.00 86.25 326 THR A CA 1
ATOM 2476 C C . THR A 1 326 ? -30.357 2.519 49.368 1.00 86.25 326 THR A C 1
ATOM 2478 O O . THR A 1 326 ? -31.424 2.938 49.811 1.00 86.25 326 THR A O 1
ATOM 2481 N N . LEU A 1 327 ? -29.374 2.116 50.174 1.00 87.00 327 LEU A N 1
ATOM 2482 C CA . LEU A 1 327 ? -29.512 2.023 51.629 1.00 87.00 327 LEU A CA 1
ATOM 2483 C C . LEU A 1 327 ? -29.652 3.410 52.278 1.00 87.00 327 LEU A C 1
ATOM 2485 O O . LEU A 1 327 ? -30.508 3.615 53.140 1.00 87.00 327 LEU A O 1
ATOM 2489 N N . VAL A 1 328 ? -28.886 4.390 51.790 1.00 89.50 328 VAL A N 1
ATOM 2490 C CA . VAL A 1 328 ? -29.024 5.803 52.172 1.00 89.50 328 VAL A CA 1
ATOM 2491 C C . VAL A 1 328 ? -30.393 6.352 51.759 1.00 89.50 328 VAL A C 1
ATOM 2493 O O . VAL A 1 328 ? -31.040 7.030 52.555 1.00 89.50 328 VAL A O 1
ATOM 2496 N N . SER A 1 329 ? -30.887 6.020 50.562 1.00 91.75 329 SER A N 1
ATOM 2497 C CA . SER A 1 329 ? -32.207 6.473 50.102 1.00 91.75 329 SER A CA 1
ATOM 2498 C C . SER A 1 329 ? -33.345 5.942 50.980 1.00 91.75 329 SER A C 1
ATOM 2500 O O . SER A 1 329 ? -34.248 6.698 51.335 1.00 91.75 329 SER A O 1
ATOM 2502 N N . ILE A 1 330 ? -33.262 4.676 51.409 1.00 94.88 330 ILE A N 1
ATOM 2503 C CA . ILE A 1 330 ? -34.235 4.053 52.313 1.00 94.88 330 ILE A CA 1
ATOM 2504 C C . ILE A 1 330 ? -34.219 4.763 53.668 1.00 94.88 330 ILE A C 1
ATOM 2506 O O . ILE A 1 330 ? -35.280 5.100 54.189 1.00 94.88 330 ILE A O 1
ATOM 2510 N N . MET A 1 331 ? -33.031 5.048 54.213 1.00 94.25 331 MET A N 1
ATOM 2511 C CA . MET A 1 331 ? -32.879 5.788 55.471 1.00 94.25 331 MET A CA 1
ATOM 2512 C C . MET A 1 331 ? -33.507 7.183 55.400 1.00 94.25 331 MET A C 1
ATOM 2514 O O . MET A 1 331 ? -34.252 7.568 56.299 1.00 94.25 331 MET A O 1
ATOM 2518 N N . ILE A 1 332 ? -33.251 7.925 54.319 1.00 95.75 332 ILE A N 1
ATOM 2519 C CA . ILE A 1 332 ? -33.829 9.258 54.112 1.00 95.75 332 ILE A CA 1
ATOM 2520 C C . ILE A 1 332 ? -35.352 9.167 53.977 1.00 95.75 332 ILE A C 1
ATOM 2522 O O . ILE A 1 332 ? -36.063 9.945 54.608 1.00 95.75 332 ILE A O 1
ATOM 2526 N N . SER A 1 333 ? -35.868 8.199 53.213 1.00 95.50 333 SER A N 1
ATOM 2527 C CA . SER A 1 333 ? -37.314 7.983 53.071 1.00 95.50 333 SER A CA 1
ATOM 2528 C C . SER A 1 333 ? -37.976 7.664 54.410 1.00 95.50 333 SER A C 1
ATOM 2530 O O . SER A 1 333 ? -39.019 8.233 54.738 1.00 95.50 333 SER A O 1
ATOM 2532 N N . LEU A 1 334 ? -37.356 6.805 55.223 1.00 96.38 334 LEU A N 1
ATOM 2533 C CA . LEU A 1 334 ? -37.854 6.455 56.549 1.00 96.38 334 LEU A CA 1
ATOM 2534 C C . LEU A 1 334 ? -37.869 7.675 57.474 1.00 96.38 334 LEU A C 1
ATOM 2536 O O . LEU A 1 334 ? -38.860 7.911 58.166 1.00 96.38 334 LEU A O 1
ATOM 2540 N N . PHE A 1 335 ? -36.799 8.473 57.443 1.00 95.75 335 PHE A N 1
ATOM 2541 C CA . PHE A 1 335 ? -36.680 9.707 58.214 1.00 95.75 335 PHE A CA 1
ATOM 2542 C C . PHE A 1 335 ? -37.724 10.750 57.796 1.00 95.75 335 PHE A C 1
ATOM 2544 O O . PHE A 1 335 ? -38.420 11.302 58.643 1.00 95.75 335 PHE A O 1
ATOM 2551 N N . MET A 1 336 ? -37.906 10.984 56.492 1.00 95.94 336 MET A N 1
ATOM 2552 C CA . MET A 1 336 ? -38.936 11.902 55.995 1.00 95.94 336 MET A CA 1
ATOM 2553 C C . MET A 1 336 ? -40.342 11.420 56.352 1.00 95.94 336 MET A C 1
ATOM 2555 O O . MET A 1 336 ? -41.179 12.228 56.746 1.00 95.94 336 MET A O 1
ATOM 2559 N N . THR A 1 337 ? -40.596 10.113 56.270 1.00 95.81 337 THR A N 1
ATOM 2560 C CA . THR A 1 337 ? -41.895 9.530 56.632 1.00 95.81 337 THR A CA 1
ATOM 2561 C C . THR A 1 337 ? -42.179 9.691 58.124 1.00 95.81 337 THR A C 1
ATOM 2563 O O . THR A 1 337 ? -43.267 10.121 58.499 1.00 95.81 337 THR A O 1
ATOM 2566 N N . THR A 1 338 ? -41.202 9.405 58.990 1.00 94.31 338 THR A N 1
ATOM 2567 C CA . THR A 1 338 ? -41.355 9.575 60.447 1.00 94.31 338 THR A CA 1
ATOM 2568 C C . THR A 1 338 ? -41.507 11.039 60.838 1.00 94.31 338 THR A C 1
ATOM 2570 O O . THR A 1 338 ? -42.385 11.362 61.635 1.00 94.31 338 THR A O 1
ATOM 2573 N N . MET A 1 339 ? -40.722 11.938 60.243 1.00 93.62 339 MET A N 1
ATOM 2574 C CA . MET A 1 339 ? -40.837 13.373 60.494 1.00 93.62 339 MET A CA 1
ATOM 2575 C C . MET A 1 339 ? -42.186 13.923 60.011 1.00 93.62 339 MET A C 1
ATOM 2577 O O . MET A 1 339 ? -42.849 14.657 60.739 1.00 93.62 339 MET A O 1
ATOM 2581 N N . GLY A 1 340 ? -42.635 13.523 58.818 1.00 93.19 340 GLY A N 1
ATOM 2582 C CA . GLY A 1 340 ? -43.947 13.892 58.286 1.00 93.19 340 GLY A CA 1
ATOM 2583 C C . GLY A 1 340 ? -45.096 13.384 59.158 1.00 93.19 340 GLY A C 1
ATOM 2584 O O . GLY A 1 340 ? -46.039 14.126 59.424 1.00 93.19 340 GLY A O 1
ATOM 2585 N N . TYR A 1 341 ? -44.987 12.156 59.671 1.00 92.38 341 TYR A N 1
ATOM 2586 C CA . TYR A 1 341 ? -45.956 11.600 60.613 1.00 92.38 341 TYR A CA 1
ATOM 2587 C C . TYR A 1 341 ? -45.977 12.364 61.944 1.00 92.38 341 TYR A C 1
ATOM 2589 O O . TYR A 1 341 ? -47.052 12.682 62.445 1.00 92.38 341 TYR A O 1
ATOM 2597 N N . LEU A 1 342 ? -44.814 12.720 62.499 1.00 91.19 342 LEU A N 1
ATOM 2598 C CA . LEU A 1 342 ? -44.727 13.533 63.717 1.00 91.19 342 LEU A CA 1
ATOM 2599 C C . LEU A 1 342 ? -45.380 14.905 63.532 1.00 91.19 342 LEU A C 1
ATOM 2601 O O . LEU A 1 342 ? -46.175 15.317 64.373 1.00 91.19 342 LEU A O 1
ATOM 2605 N N . VAL A 1 343 ? -45.097 15.583 62.416 1.00 89.56 343 VAL A N 1
ATOM 2606 C CA . VAL A 1 343 ? -45.736 16.863 62.080 1.00 89.56 343 VAL A CA 1
ATOM 2607 C C . VAL A 1 343 ? -47.253 16.696 61.962 1.00 89.56 343 VAL A C 1
ATOM 2609 O O . VAL A 1 343 ? -47.993 17.499 62.520 1.00 89.56 343 VAL A O 1
ATOM 2612 N N . TYR A 1 344 ? -47.726 15.640 61.296 1.00 88.31 344 TYR A N 1
ATOM 2613 C CA . TYR A 1 344 ? -49.153 15.339 61.167 1.00 88.31 344 TYR A CA 1
ATOM 2614 C C . TYR A 1 344 ? -49.837 15.121 62.525 1.00 88.31 344 TYR A C 1
ATOM 2616 O O . TYR A 1 344 ? -50.894 15.699 62.773 1.00 88.31 344 TYR A O 1
ATOM 2624 N N . VAL A 1 345 ? -49.225 14.337 63.420 1.00 89.94 345 VAL A N 1
ATOM 2625 C CA . VAL A 1 345 ? -49.759 14.062 64.764 1.00 89.94 345 VAL A CA 1
ATOM 2626 C C . VAL A 1 345 ? -49.798 15.326 65.620 1.00 89.94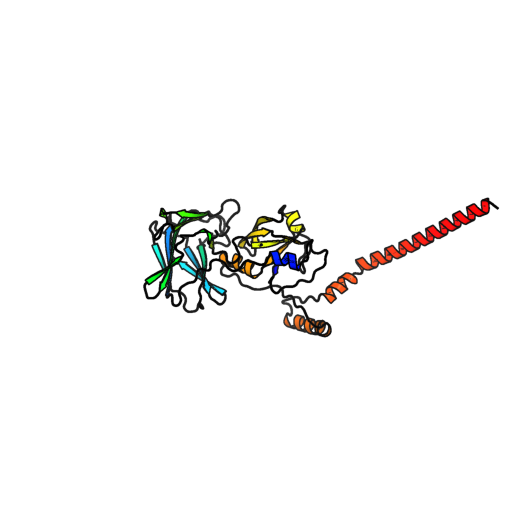 345 VAL A C 1
ATOM 2628 O O . VAL A 1 345 ? -50.829 15.589 66.232 1.00 89.94 345 VAL A O 1
ATOM 2631 N N . VAL A 1 346 ? -48.730 16.132 65.629 1.00 85.25 346 VAL A N 1
ATOM 2632 C CA . VAL A 1 346 ? -48.686 17.402 66.381 1.00 85.25 346 VAL A CA 1
ATOM 2633 C C . VAL A 1 346 ? -49.747 18.380 65.869 1.00 85.25 346 VAL A C 1
ATOM 2635 O O . VAL A 1 346 ? -50.473 18.995 66.646 1.00 85.25 346 VAL A O 1
ATOM 2638 N N . PHE A 1 347 ? -49.902 18.485 64.549 1.00 81.06 347 PHE A N 1
ATOM 2639 C CA . PHE A 1 347 ? -50.890 19.381 63.949 1.00 81.06 347 PHE A CA 1
ATOM 2640 C C . PHE A 1 347 ? -52.341 18.939 64.212 1.00 81.06 347 PHE A C 1
ATOM 2642 O O . PHE A 1 347 ? -53.247 19.769 64.271 1.00 81.06 347 PHE A O 1
ATOM 2649 N N . LEU A 1 348 ? -52.577 17.634 64.369 1.00 76.19 348 LEU A N 1
ATOM 2650 C CA . LEU A 1 348 ? -53.868 17.085 64.790 1.00 76.19 348 LEU A CA 1
ATOM 2651 C C . LEU A 1 348 ? -54.115 17.240 66.291 1.00 76.19 348 LEU A C 1
ATOM 2653 O O . LEU A 1 348 ? -55.258 17.482 66.672 1.00 76.19 348 LEU A O 1
ATOM 2657 N N . SER A 1 349 ? -53.079 17.140 67.130 1.00 70.19 349 SER A N 1
ATOM 2658 C CA . SER A 1 349 ? -53.213 17.356 68.574 1.00 70.19 349 SER A CA 1
ATOM 2659 C C . SER A 1 349 ? -53.512 18.810 68.937 1.00 70.19 349 SER A C 1
ATOM 2661 O O . SER A 1 349 ? -54.193 19.038 69.924 1.00 70.19 349 SER A O 1
ATOM 2663 N N . ASP A 1 350 ? -53.086 19.778 68.119 1.00 58.34 350 ASP A N 1
ATOM 2664 C CA . ASP A 1 350 ? -53.431 21.202 68.290 1.00 58.34 350 ASP A CA 1
ATOM 2665 C C . ASP A 1 350 ? -54.857 21.556 67.805 1.00 58.34 350 ASP A C 1
ATOM 2667 O O . ASP A 1 350 ? -55.302 22.697 67.942 1.00 58.34 350 ASP A O 1
ATOM 2671 N N . ARG A 1 351 ? -55.587 20.601 67.210 1.00 54.22 351 ARG A N 1
ATOM 2672 C CA . ARG A 1 351 ? -56.970 20.773 66.720 1.00 54.22 351 ARG A CA 1
ATOM 2673 C C . ARG A 1 351 ? -58.023 19.990 67.518 1.00 54.22 351 ARG A C 1
ATOM 2675 O O . ARG A 1 351 ? -59.194 20.043 67.136 1.00 54.22 351 ARG A O 1
ATOM 2682 N N . ALA A 1 352 ? -57.627 19.280 68.575 1.00 49.25 352 ALA A N 1
ATOM 2683 C CA . ALA A 1 352 ? -58.512 18.568 69.504 1.00 49.25 352 ALA A CA 1
ATOM 2684 C C . ALA A 1 352 ? -58.688 19.359 70.807 1.00 49.25 352 ALA A C 1
ATOM 2686 O O . ALA A 1 352 ? -59.819 19.352 71.340 1.00 49.25 352 ALA A O 1
#

pLDDT: mean 88.6, std 9.77, range [49.25, 98.12]

Foldseek 3Di:
DADALVPDDFDDDCQFFVDPVNVVSVLQDFDAFPDWQWADPPFFKWWWKKFFPAFFQQKWKWWWKAAPVRQIDTDTFCPRGDGHRDIDITMDTDDPPGHPGMTTWWIKIFGDDDDLAADWGKMQIAFTFTQDPNDTDGRGGQPPCVQKDWFAFDPPFGKDKDWDCVSHPDDRTTIMTTDHSGAQVRITGIGRQRRDQAFEKEWEPLLCVLVVDDQQDWDWDADPSGTGIHHHPYYTNDGPPFDCPDNTDIYHHLVNVQSSVCSRPVPRDSDDPDDDDDDPDPVVQPVVLVVVCVVCPPVDDRDDPVVVVVCVVPPCVVVVVVVVVVVVVVVVVVVVVVVVVVVVVVVVVVVD

Radius of gyration: 30.41 Å; Cα contacts (8 Å, |Δi|>4): 657; chains: 1; bounding box: 84×47×98 Å

Nearest PDB structures (foldseek):
  1gpl-assembly1_A  TM=4.891E-01  e=4.728E-02  Cavia porcellus
  1hpl-assembly2_B  TM=4.771E-01  e=4.228E-02  Equus caballus
  1eth-assembly1_A  TM=4.653E-01  e=5.911E-02  Sus scrofa
  1n8s-assembly1_A  TM=4.417E-01  e=4.471E-02  Homo sapiens

Sequence (352 aa):
MAVEVGDFSPWTRPDFSRKPMDTTLQTLRPGEPDDLILLPEDATEIGMYTKPMGAYPLISIWLIVEDANGYRQIITLGRSGLRTSEWTRRAVPINKRLVQPLKIVSIQISEPGFGPSGTAGSILIDDVFAVKDGADVVIESFENPNIWTVIPTSSVDSDSLSLSPSAAVSGSFGVVFEFGKEANHGVRGIYLPEYGSALRVIASDSFLSSTGLSVGSYSLVEISGVLVIVHIVDSVIYFPTLDPLGKGFLITDLNALISHLSSVNPRTRKTPNEIFLQLSELGETKELAKELTTMTGTSGEVAEKQTMLAEVQNDPLISAGWKALTLVSIMISLFMTTMGYLVYVVFLSDRA

Mean predicted aligned error: 9.18 Å

Solvent-accessible surface area (backbone atoms only — not comparable to full-atom values): 19805 Å² total; per-residue (Å²): 91,62,39,55,64,92,85,57,80,78,81,82,55,82,84,24,26,94,54,61,64,69,67,56,47,56,68,33,56,62,64,76,74,51,85,79,45,60,59,65,85,82,42,50,27,42,31,36,34,37,26,32,76,49,75,37,62,62,38,30,38,31,41,34,35,31,23,64,83,69,53,55,45,82,43,72,48,48,93,78,26,37,74,47,70,54,81,38,84,36,72,46,72,54,66,86,85,63,45,76,64,37,31,62,34,21,47,32,40,36,49,90,78,80,74,86,69,46,77,60,50,41,35,27,36,24,44,34,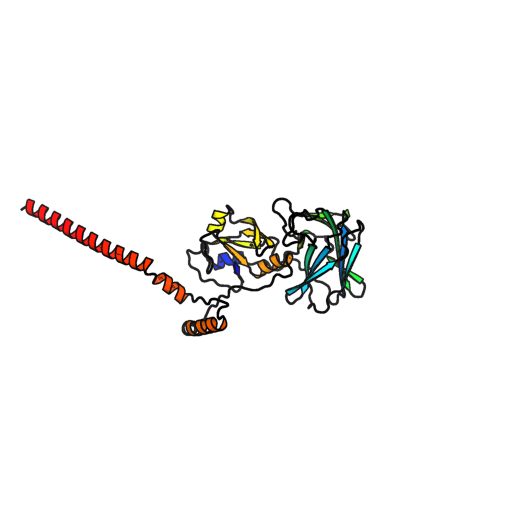27,31,30,42,99,89,38,81,42,74,65,40,53,47,77,65,56,85,64,52,38,69,49,58,39,45,97,86,60,56,50,49,79,45,78,30,60,90,27,35,85,57,91,70,20,2,29,39,40,37,41,46,35,55,48,27,73,59,30,40,43,37,24,50,41,45,48,53,85,42,49,46,26,34,31,19,55,42,22,30,67,71,70,73,52,50,73,76,37,72,47,82,43,76,56,97,71,31,55,41,46,33,30,26,74,41,65,29,58,54,54,79,100,52,68,48,83,73,69,29,48,50,38,29,26,36,68,54,49,52,49,61,48,30,50,70,38,59,82,63,70,98,70,82,92,76,85,88,85,86,76,95,55,82,82,56,50,64,62,47,48,53,51,49,39,60,73,43,46,93,81,54,84,76,84,54,68,70,58,55,53,49,49,66,70,61,33,59,75,61,54,50,50,54,52,51,51,51,54,52,50,51,52,50,51,52,49,52,50,50,52,52,49,51,53,52,51,55,60,49,61,78,73,112

Secondary structure (DSSP, 8-state):
-EE-TTT------TTS-SS-HHHHHHTT---------BPPTT--EEEEEEEESS-BTT-EEEEEEE-TTS-EEEEEE-TT-B--SS-EEEEEE--TTSPSSPEEEEEEEE---SSS-PPPEEEEEEEEEEEETTEEEEEE--S-GGG-EEPP--SSS--EEEEEGGG-SSSS-EEEEEE-S--BTTEEEEE--TT-SSEEEEEEHHHHHHH---TT-EEEEEETTEEEEEEEEEEES-BTTB--SSS--EEEEHHHHHHHHHHH-TT-----S------S-SSSHHHHHHHHHHHHGGG-----HHHHHHHHHT-HHHHHHHHHHHHHHHHHHHHHHHHHHHHHHHHHHTT-